Protein AF-A0A258LBI6-F1 (afdb_monomer)

Radius of gyration: 20.56 Å; Cα contacts (8 Å, |Δi|>4): 452; chains: 1; bounding box: 56×31×52 Å

pLDDT: mean 89.84, std 11.12, range [42.81, 98.69]

Foldseek 3Di:
DADWLVVLQVLQVHLVSLCVQQVHDSVVSVVCNVVQHDPPSRVVSSCVSRVDDLVNHRCSVPPPPQPVQFQKWKAFLVRDIWTFHKFFAAFKFDFAWEDEDADQDLVQQVQQPLVQARYEYEYPNAAPQQQADAPPSHPHPAGRHQEYEHQADHDPHDHPRHPGTPRVVSNVRNHMYGYNTPSVVVNVCCVVPNTTTIMMHRHPVSDDPSVVRND

Structure (mmCIF, N/CA/C/O backbone):
data_AF-A0A258LBI6-F1
#
_entry.id   AF-A0A258LBI6-F1
#
loop_
_atom_site.group_PDB
_atom_site.id
_atom_site.type_symbol
_atom_site.label_atom_id
_atom_site.label_alt_id
_atom_site.label_comp_id
_atom_site.label_asym_id
_atom_site.label_entity_id
_atom_site.label_seq_id
_atom_site.pdbx_PDB_ins_code
_atom_site.Cartn_x
_atom_site.Cartn_y
_atom_site.Cartn_z
_atom_site.occupancy
_atom_site.B_iso_or_equiv
_atom_site.auth_seq_id
_atom_site.auth_comp_id
_atom_site.auth_asym_id
_atom_site.auth_atom_id
_atom_site.pdbx_PDB_model_num
ATOM 1 N N . MET A 1 1 ? -29.956 -15.138 16.988 1.00 54.78 1 MET A N 1
ATOM 2 C CA . MET A 1 1 ? -29.934 -14.312 15.761 1.00 54.78 1 MET A CA 1
ATOM 3 C C . MET A 1 1 ? -29.586 -12.905 16.202 1.00 54.78 1 MET A C 1
ATOM 5 O O . MET A 1 1 ? -30.237 -12.462 17.144 1.00 54.78 1 MET A O 1
ATOM 9 N N . PRO A 1 2 ? -28.576 -12.257 15.598 1.00 69.06 2 PRO A N 1
ATOM 10 C CA . PRO A 1 2 ? -28.215 -10.887 15.949 1.00 69.06 2 PRO A CA 1
ATOM 11 C C . PRO A 1 2 ? -29.427 -9.971 15.766 1.00 69.06 2 PRO A C 1
ATOM 13 O O . PRO A 1 2 ? -30.216 -10.149 14.832 1.00 69.06 2 PRO A O 1
ATOM 16 N N . ILE A 1 3 ? -29.608 -9.041 16.699 1.00 79.25 3 ILE A N 1
ATOM 17 C CA . ILE A 1 3 ? -30.715 -8.083 16.670 1.00 79.25 3 ILE A CA 1
ATOM 18 C C . ILE A 1 3 ? -30.538 -7.124 15.483 1.00 79.25 3 ILE A C 1
ATOM 20 O O . ILE A 1 3 ? -29.413 -6.839 15.075 1.00 79.25 3 ILE A O 1
ATOM 24 N N . SER A 1 4 ? -31.627 -6.627 14.890 1.00 83.00 4 SER A N 1
ATOM 25 C CA . SER A 1 4 ? -31.513 -5.629 13.820 1.00 83.00 4 SER A CA 1
ATOM 26 C C . SER A 1 4 ? -31.088 -4.267 14.388 1.00 83.00 4 SER A C 1
ATOM 28 O O . SER A 1 4 ? -31.362 -3.965 15.552 1.00 83.00 4 SER A O 1
ATOM 30 N N . ILE A 1 5 ? -30.462 -3.395 13.579 1.00 83.44 5 ILE A N 1
ATOM 31 C CA . ILE A 1 5 ? -30.151 -2.024 14.041 1.00 83.44 5 ILE A CA 1
ATOM 32 C C . ILE A 1 5 ? -31.414 -1.277 14.462 1.00 83.44 5 ILE A C 1
ATOM 34 O O . ILE A 1 5 ? -31.366 -0.491 15.401 1.00 83.44 5 ILE A O 1
ATOM 38 N N . THR A 1 6 ? -32.549 -1.519 13.804 1.00 85.19 6 THR A N 1
ATOM 39 C CA . THR A 1 6 ? -33.802 -0.847 14.172 1.00 85.19 6 THR A CA 1
ATOM 40 C C . THR A 1 6 ? -34.232 -1.244 15.587 1.00 85.19 6 THR A C 1
ATOM 42 O O . THR A 1 6 ? -34.444 -0.366 16.416 1.00 85.19 6 THR A O 1
ATOM 45 N N . ASP A 1 7 ? -34.228 -2.539 15.905 1.00 86.44 7 ASP A N 1
ATOM 46 C CA . ASP A 1 7 ? -34.608 -3.028 17.237 1.00 86.44 7 ASP A CA 1
ATOM 47 C C . ASP A 1 7 ? -33.588 -2.617 18.322 1.00 86.44 7 ASP A C 1
ATOM 49 O O . ASP A 1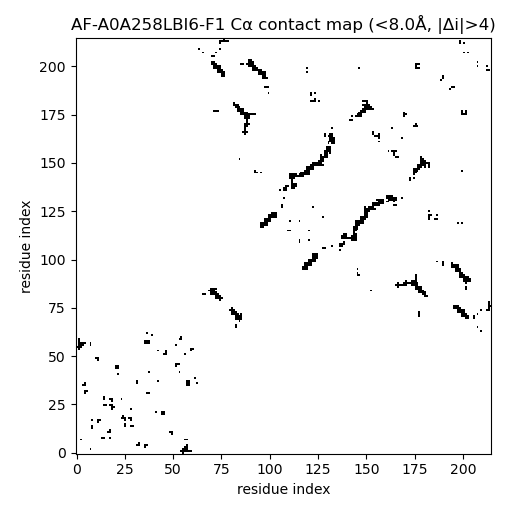 7 ? -33.946 -2.377 19.479 1.00 86.44 7 ASP A O 1
ATOM 53 N N . LEU A 1 8 ? -32.302 -2.506 17.960 1.00 87.25 8 LEU A N 1
ATOM 54 C CA . LEU A 1 8 ? -31.266 -1.970 18.847 1.00 87.25 8 LEU A CA 1
ATOM 55 C C . LEU A 1 8 ? -31.502 -0.488 19.161 1.00 87.25 8 LEU A C 1
ATOM 57 O O . LEU A 1 8 ? -31.396 -0.079 20.317 1.00 87.25 8 LEU A O 1
ATOM 61 N N . LEU A 1 9 ? -31.827 0.319 18.149 1.00 87.56 9 LEU A N 1
ATOM 62 C CA . LEU A 1 9 ? -32.129 1.735 18.340 1.00 87.56 9 LEU A CA 1
ATOM 63 C C . LEU A 1 9 ? -33.385 1.923 19.187 1.00 87.56 9 LEU A C 1
ATOM 65 O O . LEU A 1 9 ? -33.381 2.782 20.063 1.00 87.56 9 LEU A O 1
ATOM 69 N N . ASP A 1 10 ? -34.410 1.094 19.002 1.00 88.62 10 ASP A N 1
ATOM 70 C CA . ASP A 1 10 ? -35.615 1.133 19.832 1.00 88.62 10 ASP A CA 1
ATOM 71 C C . ASP A 1 10 ? -35.293 0.825 21.304 1.00 88.62 10 ASP A C 1
ATOM 73 O O . ASP A 1 10 ? -35.761 1.529 22.201 1.00 88.62 10 ASP A O 1
ATOM 77 N N . ARG A 1 11 ? -34.403 -0.143 21.571 1.00 87.50 11 ARG A N 1
ATOM 78 C CA . ARG A 1 11 ? -33.886 -0.418 22.927 1.00 87.50 11 ARG A CA 1
ATOM 79 C C . ARG A 1 11 ? -33.083 0.731 23.528 1.00 87.50 11 ARG A C 1
ATOM 81 O O . ARG A 1 11 ? -33.120 0.923 24.739 1.00 87.50 11 ARG A O 1
ATOM 88 N N . LEU A 1 12 ? -32.360 1.479 22.700 1.00 87.50 12 LEU A N 1
ATOM 89 C CA . LEU A 1 12 ? -31.582 2.645 23.122 1.00 87.50 12 LEU A CA 1
ATOM 90 C C . LEU A 1 12 ? -32.435 3.914 23.299 1.00 87.50 12 LEU A C 1
ATOM 92 O O . LEU A 1 12 ? -31.904 4.932 23.736 1.00 87.50 12 LEU A O 1
ATOM 96 N N . GLY A 1 13 ? -33.733 3.878 22.976 1.00 89.44 13 GLY A N 1
ATOM 97 C CA . GLY A 1 13 ? -34.619 5.046 23.044 1.00 89.44 13 GLY A CA 1
ATOM 98 C C . GLY A 1 13 ? -34.588 5.932 21.793 1.00 89.44 13 GLY A C 1
ATOM 99 O O . GLY A 1 13 ? -34.965 7.101 21.851 1.00 89.44 13 GLY A O 1
ATOM 100 N N . GLY A 1 14 ? -34.143 5.389 20.659 1.00 90.00 14 GLY A N 1
ATOM 101 C CA . GLY A 1 14 ? -34.141 6.034 19.349 1.00 90.00 14 GLY A CA 1
ATOM 102 C C . GLY A 1 14 ? -32.796 6.638 18.931 1.00 90.00 14 GLY A C 1
ATOM 103 O O . GLY A 1 14 ? -31.791 6.594 19.641 1.00 90.00 14 GLY A O 1
ATOM 104 N N . THR A 1 15 ? -32.779 7.227 17.732 1.00 89.81 15 THR A N 1
ATOM 105 C CA . THR A 1 15 ? -31.578 7.787 17.082 1.00 89.81 15 THR A CA 1
ATOM 106 C C . THR A 1 15 ? -30.872 8.866 17.901 1.00 89.81 15 THR A C 1
ATOM 108 O O . THR A 1 15 ? -29.645 8.880 17.944 1.00 89.81 15 THR A O 1
ATOM 111 N N . ASP A 1 16 ? -31.617 9.757 18.556 1.00 89.81 16 ASP A N 1
ATOM 112 C CA . ASP A 1 16 ? -31.039 10.899 19.280 1.00 89.81 16 ASP A CA 1
ATOM 113 C C . ASP A 1 16 ? -30.440 10.485 20.632 1.00 89.81 16 ASP A C 1
ATOM 115 O O . ASP A 1 16 ? -29.402 11.002 21.054 1.00 89.81 16 ASP A O 1
ATOM 119 N N . ALA A 1 17 ? -31.046 9.493 21.286 1.00 89.56 17 ALA A N 1
ATOM 120 C CA . ALA A 1 17 ? -30.512 8.898 22.505 1.00 89.56 17 ALA A CA 1
ATOM 121 C C . ALA A 1 17 ? -29.232 8.097 22.210 1.00 89.56 17 ALA A C 1
ATOM 123 O O . ALA A 1 17 ? -28.223 8.272 22.892 1.00 89.56 17 ALA A O 1
ATOM 124 N N . ALA A 1 18 ? -29.228 7.309 21.128 1.00 88.88 18 ALA A N 1
ATOM 125 C CA . ALA A 1 18 ? -28.040 6.594 20.662 1.00 88.88 18 ALA A CA 1
ATOM 126 C C . ALA A 1 18 ? -26.899 7.548 20.258 1.00 88.88 18 ALA A C 1
ATOM 128 O O . ALA A 1 18 ? -25.739 7.298 20.590 1.00 88.88 18 ALA A O 1
ATOM 129 N N . ALA A 1 19 ? -27.219 8.660 19.590 1.00 89.50 19 ALA A N 1
ATOM 130 C CA . ALA A 1 19 ? -26.264 9.708 19.230 1.00 89.50 19 ALA A CA 1
ATOM 131 C C . ALA A 1 19 ? -25.612 10.331 20.474 1.00 89.50 19 ALA A C 1
ATOM 133 O O . ALA A 1 19 ? -24.389 10.440 20.553 1.00 89.50 19 ALA A O 1
ATOM 134 N N . THR A 1 20 ? -26.428 10.655 21.481 1.00 92.06 20 TH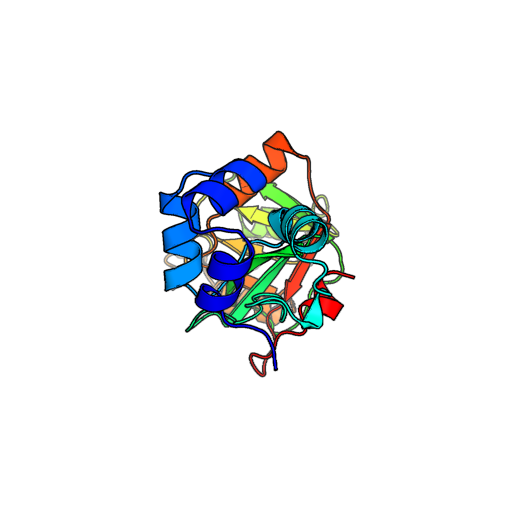R A N 1
ATOM 135 C CA . THR A 1 20 ? -25.960 11.203 22.761 1.00 92.06 20 THR A CA 1
ATOM 136 C C . THR A 1 20 ? -25.061 10.214 23.507 1.00 92.06 20 THR A C 1
ATOM 138 O O . THR A 1 20 ? -23.993 10.593 23.978 1.00 92.06 20 THR A O 1
ATOM 141 N N . LEU A 1 21 ? -25.458 8.939 23.568 1.00 89.31 21 LEU A N 1
ATOM 142 C CA . LEU A 1 21 ? -24.703 7.871 24.231 1.00 89.31 21 LEU A CA 1
ATOM 143 C C . LEU A 1 21 ? -23.323 7.642 23.597 1.00 89.31 21 LEU A C 1
ATOM 145 O O . LEU A 1 21 ? -22.344 7.407 24.299 1.00 89.31 21 LEU A O 1
ATOM 149 N N . THR A 1 22 ? -23.252 7.683 22.267 1.00 85.81 22 THR A N 1
ATOM 150 C CA . THR A 1 22 ? -22.037 7.356 21.499 1.00 85.81 22 THR A CA 1
ATOM 151 C C . THR A 1 22 ? -21.202 8.584 21.123 1.00 85.81 22 THR A C 1
ATOM 153 O O . THR A 1 22 ? -20.133 8.450 20.528 1.00 85.81 22 THR A O 1
ATOM 156 N N . GLY A 1 23 ? -21.668 9.791 21.462 1.00 87.19 23 GLY A N 1
ATOM 157 C CA . GLY A 1 23 ? -20.974 11.048 21.173 1.00 87.19 23 GLY A CA 1
ATOM 158 C C . GLY A 1 23 ? -20.871 11.380 19.679 1.00 87.19 23 GLY A C 1
ATOM 159 O O . GLY A 1 23 ? -19.966 12.110 19.276 1.00 87.19 23 GLY A O 1
ATOM 160 N N . VAL A 1 24 ? -21.761 10.837 18.840 1.00 87.88 24 VAL A N 1
ATOM 161 C CA . VAL A 1 24 ? -21.813 11.113 17.391 1.00 87.88 24 VAL A CA 1
ATOM 162 C C . VAL A 1 24 ? -23.092 11.858 17.019 1.00 87.88 24 VAL A C 1
ATOM 164 O O . VAL A 1 24 ? -24.008 11.988 17.821 1.00 87.88 24 VAL A O 1
ATOM 167 N N . SER A 1 25 ? -23.178 12.360 15.786 1.00 89.44 25 SER A N 1
ATOM 168 C CA . SER A 1 25 ? -24.390 13.034 15.315 1.00 89.44 25 SER A CA 1
ATOM 169 C C . SER A 1 25 ? -25.532 12.043 15.020 1.00 89.44 25 SER A C 1
ATOM 171 O O . SER A 1 25 ? -25.269 10.915 14.594 1.00 89.44 25 SER A O 1
ATOM 173 N N . PRO A 1 26 ? -26.809 12.462 15.128 1.00 89.44 26 PRO A N 1
ATOM 174 C CA . PRO A 1 26 ? -27.955 11.635 14.728 1.00 89.44 26 PRO A CA 1
ATOM 175 C C . PRO A 1 26 ? -27.885 11.154 13.272 1.00 89.44 26 PRO A C 1
ATOM 177 O O . PRO A 1 26 ? -28.336 10.059 12.945 1.00 89.44 26 PRO A O 1
ATOM 180 N N . GLU A 1 27 ? -27.260 11.940 12.393 1.00 84.75 27 GLU A N 1
ATOM 181 C CA . GLU A 1 27 ? -27.037 11.568 10.994 1.00 84.75 27 GLU A CA 1
ATOM 182 C C . GLU A 1 27 ? -26.034 10.412 10.847 1.00 84.75 27 GLU A C 1
ATOM 184 O O . GLU A 1 27 ? -26.204 9.543 9.992 1.00 84.75 27 GLU A O 1
ATOM 189 N N . ALA A 1 28 ? -25.017 10.339 11.714 1.00 79.56 28 ALA A N 1
ATOM 190 C CA . ALA A 1 28 ? -24.111 9.194 11.756 1.00 79.56 28 ALA A CA 1
ATOM 191 C C . ALA A 1 28 ? -24.850 7.913 12.176 1.00 79.56 28 ALA A C 1
ATOM 193 O O . ALA A 1 28 ? -24.648 6.870 11.558 1.00 79.56 28 ALA A O 1
ATOM 194 N N . ILE A 1 29 ? -25.768 8.004 13.144 1.00 88.31 29 ILE A N 1
ATOM 195 C CA . ILE A 1 29 ? -26.613 6.871 13.554 1.00 88.31 29 ILE A CA 1
ATOM 196 C C . ILE A 1 29 ? -27.548 6.428 12.416 1.00 88.31 29 ILE A C 1
ATOM 198 O O . ILE A 1 29 ? -27.727 5.233 12.178 1.00 88.31 29 ILE A O 1
ATOM 202 N N . ARG A 1 30 ? -28.120 7.371 11.655 1.00 86.00 30 ARG A N 1
ATOM 203 C CA . ARG A 1 30 ? -28.926 7.045 10.463 1.00 86.00 30 ARG A CA 1
ATOM 204 C C . ARG A 1 30 ? -28.105 6.321 9.397 1.00 86.00 30 ARG A C 1
ATOM 206 O O . ARG A 1 30 ? -28.612 5.371 8.803 1.00 86.00 30 ARG A O 1
ATOM 213 N N . LYS A 1 31 ? -26.838 6.709 9.203 1.00 80.50 31 LYS A N 1
ATOM 214 C CA . LYS A 1 31 ? -25.908 5.986 8.321 1.00 80.50 31 LYS A CA 1
ATOM 215 C C . LYS A 1 31 ? -25.638 4.562 8.798 1.00 80.50 31 LYS A C 1
ATOM 217 O O . LYS A 1 31 ? -25.620 3.663 7.964 1.00 80.50 31 LYS A O 1
ATOM 222 N N . TRP A 1 32 ? -25.490 4.340 10.107 1.00 84.25 32 TRP A N 1
ATOM 223 C CA . TRP A 1 32 ? -25.362 2.984 10.662 1.00 84.25 32 TRP A CA 1
ATOM 224 C C . TRP A 1 32 ? -26.578 2.144 10.302 1.00 84.25 32 TRP A C 1
ATOM 226 O O . TRP A 1 32 ? -26.434 1.051 9.769 1.00 84.25 32 TRP A O 1
ATOM 236 N N . ARG A 1 33 ? -27.782 2.701 10.476 1.00 81.94 33 ARG A N 1
ATOM 237 C CA . ARG A 1 33 ? -29.035 2.038 10.101 1.00 81.94 33 ARG A CA 1
ATOM 238 C C . ARG A 1 33 ? -29.103 1.684 8.616 1.00 81.94 33 ARG A C 1
ATOM 240 O O . ARG A 1 33 ? -29.524 0.579 8.300 1.00 81.94 33 ARG A O 1
ATOM 247 N N . SER A 1 34 ? -28.692 2.580 7.716 1.00 76.44 34 SER A N 1
ATOM 248 C CA . SER A 1 34 ? -28.676 2.282 6.275 1.00 76.44 34 SER A CA 1
ATOM 249 C C . SER A 1 34 ? -27.602 1.269 5.877 1.00 76.44 34 SER A C 1
ATOM 251 O O . SER A 1 34 ? -27.826 0.492 4.958 1.00 76.44 34 SER A O 1
ATOM 253 N N . ALA A 1 35 ? -26.452 1.283 6.556 1.00 71.25 35 ALA A N 1
ATOM 254 C CA . ALA A 1 35 ? -25.346 0.357 6.313 1.00 71.25 35 ALA A CA 1
ATOM 255 C C . ALA A 1 35 ? -25.535 -0.996 7.020 1.00 71.25 35 ALA A C 1
ATOM 257 O O . ALA A 1 35 ? -24.805 -1.936 6.751 1.00 71.25 35 ALA A O 1
ATOM 258 N N . ASN A 1 36 ? -26.515 -1.094 7.923 1.00 77.56 36 ASN A N 1
ATOM 259 C CA . ASN A 1 36 ? -26.711 -2.223 8.827 1.00 77.56 36 ASN A CA 1
ATOM 260 C C . ASN A 1 36 ? -25.463 -2.585 9.666 1.00 77.56 36 ASN A C 1
ATOM 262 O O . ASN A 1 36 ? -25.290 -3.741 10.046 1.00 77.56 36 ASN A O 1
ATOM 266 N N . ALA A 1 37 ? -24.624 -1.596 10.000 1.00 74.50 37 ALA A N 1
ATOM 267 C CA . ALA A 1 37 ? -23.423 -1.804 10.803 1.00 74.50 37 ALA A CA 1
ATOM 268 C C . ALA A 1 37 ? -23.093 -0.658 11.764 1.00 74.50 37 ALA A C 1
ATOM 270 O O . ALA A 1 37 ? -23.393 0.511 11.509 1.00 74.50 37 ALA A O 1
ATOM 271 N N . ILE A 1 38 ? -22.447 -1.011 12.879 1.00 78.94 38 ILE A N 1
ATOM 272 C CA . ILE A 1 38 ? -22.034 -0.092 13.943 1.00 78.94 38 ILE A CA 1
ATOM 273 C C . ILE A 1 38 ? -20.509 -0.165 14.088 1.00 78.94 38 ILE A C 1
ATOM 275 O O . ILE A 1 38 ? -19.992 -1.248 14.358 1.00 78.94 38 ILE A O 1
ATOM 279 N N . PRO A 1 39 ? -19.771 0.958 13.994 1.00 76.31 39 PRO A N 1
ATOM 280 C CA . PRO A 1 39 ? -18.327 0.961 14.200 1.00 76.31 39 PRO A CA 1
ATOM 281 C C . PRO A 1 39 ? -17.933 0.415 15.580 1.00 76.31 39 PRO A C 1
ATOM 283 O O . PRO A 1 39 ? -18.480 0.843 16.599 1.00 76.31 39 PRO A O 1
ATOM 286 N N . THR A 1 40 ? -16.923 -0.456 15.615 1.00 74.81 40 THR A N 1
ATOM 287 C CA . THR A 1 40 ? -16.468 -1.197 16.811 1.00 74.81 40 THR A CA 1
ATOM 288 C C . THR A 1 40 ? -16.157 -0.315 18.018 1.00 74.81 40 THR A C 1
ATOM 290 O O . THR A 1 40 ? -16.460 -0.683 19.151 1.00 74.81 40 THR A O 1
ATOM 293 N N . ARG A 1 41 ? -15.636 0.900 17.793 1.00 76.19 41 ARG A N 1
ATOM 294 C CA . ARG A 1 41 ? -15.358 1.884 18.859 1.00 76.19 41 ARG A CA 1
ATOM 295 C C . ARG A 1 41 ? -16.574 2.224 19.733 1.00 76.19 41 ARG A C 1
ATOM 297 O O . ARG A 1 41 ? -16.399 2.677 20.857 1.00 76.19 41 ARG A O 1
ATOM 304 N N . HIS A 1 42 ? -17.789 2.023 19.219 1.00 84.56 42 HIS A N 1
ATOM 305 C CA . HIS A 1 42 ? -19.044 2.344 19.909 1.00 84.56 42 HIS A CA 1
ATOM 306 C C . HIS A 1 42 ? -19.679 1.143 20.609 1.00 84.56 42 HIS A C 1
ATOM 308 O O . HIS A 1 42 ? -20.621 1.318 21.382 1.00 84.56 42 HIS A O 1
ATOM 314 N N . TRP A 1 43 ? -19.167 -0.068 20.379 1.00 82.06 43 TRP A N 1
ATOM 315 C CA . TRP A 1 43 ? -19.714 -1.288 20.972 1.00 82.06 43 TRP A CA 1
ATOM 316 C C . TRP A 1 43 ? -19.686 -1.281 22.505 1.00 82.06 43 TRP A C 1
ATOM 318 O O . TRP A 1 43 ? -20.724 -1.592 23.083 1.00 82.06 43 TRP A O 1
ATOM 328 N N . PRO A 1 44 ? -18.607 -0.849 23.196 1.00 83.12 44 PRO A N 1
ATOM 329 C CA . PRO A 1 44 ? -18.588 -0.855 24.660 1.00 83.12 44 PRO A CA 1
ATOM 330 C C . PRO A 1 44 ? -19.713 -0.016 25.282 1.00 83.12 44 PRO A C 1
ATOM 332 O O . PRO A 1 44 ? -20.365 -0.455 26.228 1.00 83.12 44 PRO A O 1
ATOM 335 N N . ALA A 1 45 ? -19.983 1.167 24.720 1.00 86.00 45 ALA A N 1
ATOM 336 C CA . ALA A 1 45 ? -21.040 2.057 25.199 1.00 86.00 45 ALA A CA 1
ATOM 337 C C . ALA A 1 45 ? -22.437 1.457 24.974 1.00 86.00 45 ALA A C 1
ATOM 339 O O . ALA A 1 45 ? -23.295 1.514 25.853 1.00 86.00 45 ALA A O 1
ATOM 340 N N . ILE A 1 46 ? -22.654 0.839 23.811 1.00 86.69 46 ILE A N 1
ATOM 341 C CA . ILE A 1 46 ? -23.932 0.214 23.456 1.00 86.69 46 ILE A CA 1
ATOM 342 C C . ILE A 1 46 ? -24.183 -1.041 24.298 1.00 86.69 46 ILE A C 1
ATOM 344 O O . ILE A 1 46 ? -25.293 -1.222 24.796 1.00 86.69 46 ILE A O 1
ATOM 348 N N . MET A 1 47 ? -23.169 -1.879 24.517 1.00 87.75 47 MET A N 1
ATOM 349 C CA . MET A 1 47 ? -23.267 -3.060 25.383 1.00 87.75 47 MET A CA 1
ATOM 350 C C . MET A 1 47 ? -23.598 -2.663 26.822 1.00 87.75 47 MET A C 1
ATOM 352 O O . MET A 1 47 ? -24.514 -3.227 27.417 1.00 87.75 47 MET A O 1
ATOM 356 N N . ALA A 1 48 ? -22.918 -1.643 27.355 1.00 86.50 48 ALA A N 1
ATOM 357 C CA . ALA A 1 48 ? -23.176 -1.139 28.702 1.00 86.50 48 ALA A CA 1
ATOM 358 C C . ALA A 1 48 ? -24.612 -0.612 28.871 1.00 86.50 48 ALA A C 1
ATOM 360 O O . ALA A 1 48 ? -25.215 -0.812 29.922 1.00 86.50 48 ALA A O 1
ATOM 361 N N . ALA A 1 49 ? -25.171 0.035 27.843 1.00 86.62 49 ALA A N 1
ATOM 362 C CA . ALA A 1 49 ? -26.522 0.593 27.891 1.00 86.62 49 ALA A CA 1
ATOM 363 C C . ALA A 1 49 ? -27.637 -0.437 27.635 1.00 86.62 49 ALA A C 1
ATOM 365 O O . ALA A 1 49 ? -28.738 -0.289 28.158 1.00 86.62 49 ALA A O 1
ATOM 366 N N . THR A 1 50 ? -27.379 -1.466 26.823 1.00 84.50 50 THR A N 1
ATOM 367 C CA . THR A 1 50 ? -28.407 -2.431 26.383 1.00 84.50 50 THR A CA 1
ATOM 368 C C . THR A 1 50 ? -28.354 -3.774 27.108 1.00 84.50 50 THR A C 1
ATOM 370 O O . THR A 1 50 ? -29.318 -4.535 27.034 1.00 84.50 50 THR A O 1
ATOM 373 N N . GLY A 1 51 ? -27.243 -4.088 27.782 1.00 83.25 51 GLY A N 1
ATOM 374 C CA . GLY A 1 51 ? -26.998 -5.402 28.381 1.00 83.25 51 GLY A CA 1
ATOM 375 C C . GLY A 1 51 ? -26.808 -6.527 27.356 1.00 83.25 51 GLY A C 1
ATOM 376 O O . GLY A 1 51 ? -26.868 -7.697 27.724 1.00 83.25 51 GLY A O 1
ATOM 377 N N . LEU A 1 52 ? -26.623 -6.185 26.076 1.00 83.19 52 LEU A N 1
ATOM 378 C CA . LEU A 1 52 ? -26.365 -7.142 25.002 1.00 83.19 52 LEU A CA 1
ATOM 379 C C . LEU A 1 52 ? -24.919 -7.639 25.042 1.00 83.19 52 LEU A C 1
ATOM 381 O O . LEU A 1 52 ? -23.998 -6.874 25.342 1.00 83.19 52 LEU A O 1
ATOM 385 N N . ASN A 1 53 ? -24.720 -8.907 24.678 1.00 80.38 53 ASN A N 1
ATOM 386 C CA . ASN A 1 53 ? -23.385 -9.429 24.414 1.00 80.38 53 ASN A CA 1
ATOM 387 C C . ASN A 1 53 ? -22.939 -9.043 23.005 1.00 80.38 53 ASN A C 1
ATOM 389 O O . ASN A 1 53 ? -23.756 -8.674 22.160 1.00 80.38 53 ASN A O 1
ATOM 393 N N . ILE A 1 54 ? -21.635 -9.158 22.745 1.00 74.06 54 ILE A N 1
ATOM 394 C CA . ILE A 1 54 ? -21.062 -8.799 21.447 1.00 74.06 54 ILE A CA 1
ATOM 395 C C . ILE A 1 54 ? -21.770 -9.546 20.313 1.00 74.06 54 ILE A C 1
ATOM 397 O O . ILE A 1 54 ? -22.179 -8.900 19.368 1.00 74.06 54 ILE A O 1
ATOM 401 N N . GLU A 1 55 ? -22.044 -10.845 20.471 1.00 73.12 55 GLU A N 1
ATOM 402 C CA . GLU A 1 55 ? -22.705 -11.725 19.488 1.00 73.12 55 GLU A CA 1
ATOM 403 C C . GLU A 1 55 ? -24.146 -11.319 19.144 1.00 73.12 55 GLU A C 1
ATOM 405 O O . GLU A 1 55 ? -24.665 -11.676 18.083 1.00 73.12 55 GLU A O 1
ATOM 410 N N . ASP A 1 56 ? -24.796 -10.573 20.037 1.00 77.75 56 ASP A N 1
ATOM 411 C CA . ASP A 1 56 ? -26.174 -10.132 19.866 1.00 77.75 56 ASP A CA 1
ATOM 412 C C . ASP A 1 56 ? -26.267 -8.829 19.069 1.00 77.75 56 ASP A C 1
ATOM 414 O O . ASP A 1 56 ? -27.362 -8.487 18.620 1.00 77.75 56 ASP A O 1
ATOM 418 N N . LEU A 1 57 ? -25.161 -8.090 18.897 1.00 72.31 57 LEU A N 1
ATOM 419 C CA . LEU A 1 57 ? -25.176 -6.782 18.249 1.00 72.31 57 LEU A CA 1
ATOM 420 C C . LEU A 1 57 ? -25.368 -6.892 16.720 1.00 72.31 57 LEU A C 1
ATOM 422 O O . LEU A 1 57 ? -24.842 -7.798 16.066 1.00 72.31 57 LEU A O 1
ATOM 426 N N . PRO A 1 58 ? -26.083 -5.940 16.103 1.00 63.72 58 PRO A N 1
ATOM 427 C CA . PRO A 1 58 ? -26.154 -5.839 14.653 1.00 63.72 58 PRO A CA 1
ATOM 428 C C . PRO A 1 58 ? -24.758 -5.530 14.097 1.00 63.72 58 PRO A C 1
ATOM 430 O O . PRO A 1 58 ? -24.126 -4.559 14.518 1.00 63.72 58 PRO A O 1
ATOM 433 N N . GLY A 1 59 ? -24.269 -6.349 13.164 1.00 56.22 59 GLY A N 1
ATOM 434 C CA . GLY A 1 59 ? -22.898 -6.221 12.654 1.00 56.22 59 GLY A CA 1
ATOM 435 C C . GLY A 1 59 ? -21.820 -6.686 13.644 1.00 56.22 59 GLY A C 1
ATOM 436 O O . GLY A 1 59 ? -20.677 -6.262 13.536 1.00 56.22 59 GLY A O 1
ATOM 437 N N . ALA A 1 60 ? -22.174 -7.533 14.623 1.00 46.75 60 ALA A N 1
ATOM 438 C CA . ALA A 1 60 ? -21.240 -8.204 15.536 1.00 46.75 60 ALA A CA 1
ATOM 439 C C . ALA A 1 60 ? -20.315 -9.224 14.868 1.00 46.75 60 ALA A C 1
ATOM 441 O O . ALA A 1 60 ? -19.240 -9.531 15.384 1.00 46.75 60 ALA A O 1
ATOM 442 N N . ALA A 1 61 ? -20.714 -9.738 13.705 1.00 44.00 61 ALA A N 1
ATOM 443 C CA . ALA A 1 61 ? -19.715 -10.173 12.752 1.00 44.00 61 ALA A CA 1
ATOM 444 C C . ALA A 1 61 ? -18.943 -8.904 12.401 1.00 44.00 61 ALA A C 1
ATOM 446 O O . ALA A 1 61 ? -19.516 -8.059 11.717 1.00 44.00 61 ALA A O 1
ATOM 447 N N . MET A 1 62 ? -17.714 -8.746 12.929 1.00 42.81 62 MET A N 1
ATOM 448 C CA . MET A 1 62 ? -16.752 -7.742 12.458 1.00 42.81 62 MET A CA 1
ATOM 449 C C . MET A 1 62 ? -17.040 -7.502 10.982 1.00 42.81 62 MET A C 1
ATOM 451 O O . MET A 1 62 ? -17.049 -8.488 10.242 1.00 42.81 62 MET A O 1
ATOM 455 N N . GLU A 1 63 ? -17.344 -6.268 10.573 1.00 43.72 63 GLU A N 1
ATOM 456 C CA . GLU A 1 63 ? -17.532 -5.946 9.158 1.00 43.72 63 GLU A CA 1
ATOM 457 C C . GLU A 1 63 ? -16.226 -6.288 8.424 1.00 43.72 63 GLU A C 1
ATOM 459 O O . GLU A 1 63 ? -15.269 -5.524 8.348 1.00 43.72 63 GLU A O 1
ATOM 464 N N . THR A 1 64 ? -16.203 -7.536 7.983 1.00 51.34 64 THR A N 1
ATOM 465 C CA . THR A 1 64 ? -15.195 -8.296 7.256 1.00 51.34 64 THR A CA 1
ATOM 466 C C . THR A 1 64 ? -15.774 -8.669 5.896 1.00 51.34 64 THR A C 1
ATOM 468 O O . THR A 1 64 ? -15.228 -9.521 5.197 1.00 51.34 64 THR A O 1
ATOM 471 N N . ASP A 1 65 ? -16.871 -8.014 5.498 1.00 64.81 65 ASP A N 1
ATOM 472 C CA . ASP A 1 65 ? -17.368 -8.063 4.137 1.00 64.81 65 ASP A CA 1
ATOM 473 C C . ASP A 1 65 ? -16.354 -7.324 3.280 1.00 64.81 65 ASP A C 1
ATOM 475 O O . ASP A 1 65 ? -16.336 -6.099 3.152 1.00 64.81 65 ASP A O 1
ATOM 479 N N . THR A 1 66 ? -15.440 -8.130 2.752 1.00 76.62 66 THR A N 1
ATOM 480 C CA . THR A 1 66 ? -14.515 -7.767 1.692 1.00 76.62 66 THR A CA 1
ATOM 481 C C . THR A 1 66 ? -15.303 -6.956 0.660 1.00 76.62 66 THR A C 1
ATOM 483 O O . THR A 1 66 ? -16.245 -7.497 0.070 1.00 76.62 66 THR A O 1
ATOM 486 N N . PRO A 1 67 ? -14.986 -5.661 0.454 1.00 84.62 67 PRO A N 1
ATOM 487 C CA . PRO A 1 67 ? -15.740 -4.827 -0.465 1.00 84.62 67 PRO A CA 1
ATOM 488 C C . PRO A 1 67 ? -15.782 -5.460 -1.860 1.00 84.62 67 PRO A C 1
ATOM 490 O O . PRO A 1 67 ? -14.797 -6.081 -2.273 1.00 84.62 67 PRO A O 1
ATOM 493 N N . PRO A 1 68 ? -16.874 -5.294 -2.627 1.00 80.56 68 PRO A N 1
ATOM 494 C CA . PRO A 1 68 ? -16.953 -5.836 -3.977 1.00 80.56 68 PRO A CA 1
ATOM 495 C C . PRO A 1 68 ? -15.746 -5.417 -4.828 1.00 80.56 68 PRO A C 1
ATOM 497 O O . PRO A 1 68 ? -15.471 -4.229 -4.994 1.00 80.56 68 PRO A O 1
ATOM 500 N N . GLY A 1 69 ? -15.020 -6.401 -5.364 1.00 85.38 69 GLY A N 1
ATOM 501 C CA . GLY A 1 69 ? -13.827 -6.177 -6.187 1.00 85.38 69 GLY A CA 1
ATOM 502 C C . GLY A 1 69 ? -12.516 -5.985 -5.415 1.00 85.38 69 GLY A C 1
ATOM 503 O O . GLY A 1 69 ? -11.478 -5.814 -6.054 1.00 85.38 69 GLY A O 1
ATOM 504 N N . ALA A 1 70 ? -12.527 -6.036 -4.079 1.00 93.00 70 ALA A N 1
ATOM 505 C CA . ALA A 1 70 ? -11.299 -6.107 -3.298 1.00 93.00 70 ALA A CA 1
ATOM 506 C C . ALA A 1 70 ? -10.680 -7.508 -3.413 1.00 93.00 70 ALA A C 1
ATOM 508 O O . ALA A 1 70 ? -11.342 -8.522 -3.199 1.00 93.00 70 ALA A O 1
ATOM 509 N N . THR A 1 71 ? -9.398 -7.554 -3.761 1.00 96.69 71 THR A N 1
ATOM 510 C CA . THR A 1 71 ? -8.615 -8.795 -3.876 1.00 96.69 71 THR A CA 1
ATOM 511 C C . THR A 1 71 ? -7.378 -8.784 -2.989 1.00 96.69 71 THR A C 1
ATOM 513 O O . THR A 1 71 ? -6.711 -9.806 -2.879 1.00 96.69 71 THR A O 1
ATOM 516 N N . ALA A 1 72 ? -7.105 -7.678 -2.292 1.00 97.75 72 ALA A N 1
ATOM 517 C CA . ALA A 1 72 ? -6.085 -7.604 -1.258 1.00 97.75 72 ALA A CA 1
ATOM 518 C C . ALA A 1 72 ? -6.520 -6.719 -0.080 1.00 97.75 72 ALA A C 1
ATOM 520 O O . ALA A 1 72 ? -7.378 -5.841 -0.214 1.00 97.75 72 ALA A O 1
ATOM 521 N N . ALA A 1 73 ? -5.883 -6.949 1.067 1.00 97.31 73 ALA A N 1
ATOM 522 C CA . ALA A 1 73 ? -6.099 -6.219 2.307 1.00 97.31 73 ALA A CA 1
ATOM 523 C C . ALA A 1 73 ? -4.759 -5.863 2.963 1.00 97.31 73 ALA A C 1
ATOM 525 O O . ALA A 1 73 ? -3.883 -6.715 3.100 1.00 97.31 73 ALA A O 1
ATOM 526 N N . LEU A 1 74 ? -4.615 -4.614 3.401 1.00 97.69 74 LEU A N 1
ATOM 527 C CA . LEU A 1 74 ? -3.565 -4.177 4.316 1.00 97.69 74 LEU A CA 1
ATOM 528 C C . LEU A 1 74 ? -4.192 -4.021 5.703 1.00 97.69 74 LEU A C 1
ATOM 530 O O . LEU A 1 74 ? -4.966 -3.094 5.943 1.00 97.69 74 LEU A O 1
ATOM 534 N N . VAL A 1 75 ? -3.871 -4.951 6.593 1.00 96.12 75 VAL A N 1
ATOM 535 C CA . VAL A 1 75 ? -4.420 -5.038 7.948 1.00 96.12 75 VAL A CA 1
ATOM 536 C C . VAL A 1 75 ? -3.398 -4.472 8.920 1.00 96.12 75 VAL A C 1
ATOM 538 O O . VAL A 1 75 ? -2.249 -4.904 8.930 1.00 96.12 75 VAL A O 1
ATOM 541 N N . LEU A 1 76 ? -3.795 -3.486 9.718 1.00 93.00 76 LEU A N 1
ATOM 542 C CA . LEU A 1 76 ? -2.959 -2.910 10.767 1.00 93.00 76 LEU A CA 1
ATOM 543 C C . LEU A 1 76 ? -3.187 -3.625 12.101 1.00 93.00 76 LEU A C 1
ATOM 545 O O . LEU A 1 76 ? -4.265 -4.159 12.353 1.00 93.00 76 LEU A O 1
ATOM 549 N N . ALA A 1 77 ? -2.205 -3.538 12.998 1.00 86.94 77 ALA A N 1
ATOM 550 C CA . ALA A 1 77 ? -2.267 -4.135 14.336 1.00 86.94 77 ALA A CA 1
ATOM 551 C C . ALA A 1 77 ? -3.418 -3.618 15.227 1.00 86.94 77 ALA A C 1
ATOM 553 O O . ALA A 1 77 ? -3.759 -4.254 16.217 1.00 86.94 77 ALA A O 1
ATOM 554 N N . ASP A 1 78 ? -4.024 -2.471 14.906 1.00 82.75 78 ASP A N 1
ATOM 555 C CA . ASP A 1 78 ? -5.202 -1.953 15.619 1.00 82.75 78 ASP A CA 1
ATOM 556 C C . ASP A 1 78 ? -6.540 -2.441 15.028 1.00 82.75 78 ASP A C 1
ATOM 558 O O . ASP A 1 78 ? -7.603 -1.978 15.440 1.00 82.75 78 ASP A O 1
ATOM 562 N N . GLY A 1 79 ? -6.491 -3.337 14.038 1.00 84.50 79 GLY A N 1
ATOM 563 C CA . GLY A 1 79 ? -7.653 -3.856 13.322 1.00 84.50 79 GLY A CA 1
ATOM 564 C C . GLY A 1 79 ? -8.138 -2.973 12.169 1.00 84.50 79 GLY A C 1
ATOM 565 O O . GLY A 1 79 ? -9.117 -3.325 11.513 1.00 84.50 79 GLY A O 1
ATOM 566 N N . THR A 1 80 ? -7.483 -1.840 11.882 1.00 86.19 80 THR A N 1
ATOM 567 C CA . THR A 1 80 ? -7.796 -1.047 10.683 1.00 86.19 80 THR A CA 1
ATOM 568 C C . THR A 1 80 ? -7.466 -1.856 9.431 1.00 86.19 80 THR A C 1
ATOM 570 O O . THR A 1 80 ? -6.351 -2.354 9.296 1.00 86.19 80 THR A O 1
ATOM 573 N N . VAL A 1 81 ? -8.401 -1.932 8.482 1.00 93.00 81 VAL A N 1
ATOM 574 C CA . VAL A 1 81 ? -8.191 -2.611 7.197 1.00 93.00 81 VAL A CA 1
ATOM 575 C C . VAL A 1 81 ? -8.290 -1.612 6.052 1.00 93.00 81 VAL A C 1
ATOM 577 O O . VAL A 1 81 ? -9.301 -0.926 5.900 1.00 93.00 81 VAL A O 1
ATOM 580 N N . PHE A 1 82 ? -7.252 -1.557 5.220 1.00 95.62 82 PHE A N 1
ATOM 581 C CA . PHE A 1 82 ? -7.297 -0.894 3.922 1.00 95.62 82 PHE A CA 1
ATOM 582 C C . PHE A 1 82 ? -7.492 -1.943 2.833 1.00 95.62 82 PHE A C 1
ATOM 584 O O . PHE A 1 82 ? -6.629 -2.790 2.603 1.00 95.62 82 PHE A O 1
ATOM 591 N N . TRP A 1 83 ? -8.635 -1.878 2.163 1.00 95.88 83 TRP A N 1
ATOM 592 C CA . TRP A 1 83 ? -8.968 -2.761 1.052 1.00 95.88 83 TRP A CA 1
ATOM 593 C C . TRP A 1 83 ? -8.440 -2.212 -0.268 1.00 95.88 83 TRP A C 1
ATOM 595 O O . TRP A 1 83 ? -8.382 -1.000 -0.473 1.00 95.88 83 TRP A O 1
ATOM 605 N N . GLY A 1 84 ? -8.096 -3.114 -1.179 1.00 96.69 84 GLY A N 1
ATOM 606 C CA . GLY A 1 84 ? -7.582 -2.755 -2.490 1.00 96.69 84 GLY A CA 1
ATOM 607 C C . GLY A 1 84 ? -7.547 -3.941 -3.442 1.00 96.69 84 GLY A C 1
ATOM 608 O O . GLY A 1 84 ? -8.149 -4.991 -3.201 1.00 96.69 84 GLY A O 1
ATOM 609 N N . ARG A 1 85 ? -6.837 -3.761 -4.550 1.00 97.81 85 ARG A N 1
ATOM 610 C CA . ARG A 1 85 ? -6.615 -4.798 -5.559 1.00 97.81 85 ARG A CA 1
ATOM 611 C C . ARG A 1 85 ? -5.191 -5.310 -5.451 1.00 97.81 85 ARG A C 1
ATOM 613 O O . ARG A 1 85 ? -4.245 -4.527 -5.471 1.00 97.81 85 ARG A O 1
ATOM 620 N N . GLY A 1 86 ? -5.050 -6.617 -5.296 1.00 97.75 86 GLY A N 1
ATOM 621 C CA . GLY A 1 86 ? -3.756 -7.271 -5.213 1.00 97.75 86 GLY A CA 1
ATOM 622 C C . GLY A 1 86 ? -3.036 -7.296 -6.556 1.00 97.75 86 GLY A C 1
ATOM 623 O O . GLY A 1 86 ? -3.649 -7.509 -7.603 1.00 97.75 86 GLY A O 1
ATOM 624 N N . PHE A 1 87 ? -1.723 -7.115 -6.509 1.00 98.38 87 PHE A N 1
ATOM 625 C CA . PHE A 1 87 ? -0.802 -7.335 -7.620 1.00 98.38 87 PHE A CA 1
ATOM 626 C C . PHE A 1 87 ? 0.515 -7.906 -7.081 1.00 98.38 87 PHE A C 1
ATOM 628 O O . PHE A 1 87 ? 0.700 -8.042 -5.872 1.00 98.38 87 PHE A O 1
ATOM 635 N N . GLY A 1 88 ? 1.434 -8.285 -7.961 1.00 98.12 88 GLY A N 1
ATOM 636 C CA . GLY A 1 88 ? 2.632 -9.013 -7.570 1.00 98.12 88 GLY A CA 1
ATOM 637 C C . GLY A 1 88 ? 2.313 -10.460 -7.193 1.00 98.12 88 GLY A C 1
ATOM 638 O O . GLY A 1 88 ? 1.410 -11.089 -7.755 1.00 98.12 88 GLY A O 1
ATOM 639 N N . ALA A 1 89 ? 3.097 -11.019 -6.277 1.00 97.81 89 ALA A N 1
ATOM 640 C CA . ALA A 1 89 ? 2.925 -12.398 -5.841 1.00 97.81 89 ALA A CA 1
ATOM 641 C C . ALA A 1 89 ? 1.681 -12.562 -4.958 1.00 97.81 89 ALA A C 1
ATOM 643 O O . ALA A 1 89 ? 1.415 -11.737 -4.087 1.00 97.81 89 ALA A O 1
ATOM 644 N N . HIS A 1 90 ? 0.952 -13.663 -5.142 1.00 98.00 90 HIS A N 1
ATOM 645 C CA . HIS A 1 90 ? -0.060 -14.067 -4.171 1.00 98.00 90 HIS A CA 1
ATOM 646 C C . HIS A 1 90 ? 0.606 -14.500 -2.867 1.00 98.00 90 HIS A C 1
ATOM 648 O O . HIS A 1 90 ? 1.615 -15.206 -2.874 1.00 98.00 90 HIS A O 1
ATOM 654 N N . GLY A 1 91 ? 0.004 -14.130 -1.745 1.00 94.06 91 GLY A N 1
ATOM 655 C CA . GLY A 1 91 ? 0.468 -14.518 -0.425 1.00 94.06 91 GLY A CA 1
ATOM 656 C C . GLY A 1 91 ? 0.149 -13.479 0.635 1.00 94.06 91 GLY A C 1
ATOM 657 O O . GLY A 1 91 ? -0.475 -12.453 0.377 1.00 94.06 91 GLY A O 1
ATOM 658 N N . THR A 1 92 ? 0.611 -13.767 1.843 1.00 94.62 92 THR A N 1
ATOM 659 C CA . THR A 1 92 ? 0.492 -12.881 2.996 1.00 94.62 92 THR A CA 1
ATOM 660 C C . THR A 1 92 ? 1.896 -12.532 3.466 1.00 94.62 92 THR A C 1
ATOM 662 O O . THR A 1 92 ? 2.732 -13.421 3.654 1.00 94.62 92 THR A O 1
ATOM 665 N N . SER A 1 93 ? 2.184 -11.241 3.618 1.00 94.06 93 SER A N 1
ATOM 666 C CA . SER A 1 93 ? 3.462 -10.786 4.153 1.00 94.06 93 SER A CA 1
ATOM 667 C C . SER A 1 93 ? 3.617 -11.238 5.605 1.00 94.06 93 SER A C 1
ATOM 669 O O . SER A 1 93 ? 2.644 -11.442 6.328 1.00 94.06 93 SER A O 1
ATOM 671 N N . LYS A 1 94 ? 4.858 -11.340 6.082 1.00 93.50 94 LYS A N 1
ATOM 672 C CA . LYS A 1 94 ? 5.086 -11.423 7.531 1.00 93.50 94 LYS A CA 1
ATOM 673 C C . LYS A 1 94 ? 4.600 -10.125 8.200 1.00 93.50 94 LYS A C 1
ATOM 675 O O . LYS A 1 94 ? 4.608 -9.091 7.519 1.00 93.50 94 LYS A O 1
ATOM 680 N N . PRO A 1 95 ? 4.251 -10.146 9.499 1.00 94.94 95 PRO A N 1
ATOM 681 C CA . PRO A 1 95 ? 4.082 -8.921 10.272 1.00 94.94 95 PRO A CA 1
ATOM 682 C C . PRO A 1 95 ? 5.300 -8.018 10.078 1.00 94.94 95 PRO A C 1
ATOM 684 O O . PRO A 1 95 ? 6.438 -8.458 10.256 1.00 94.94 95 PRO A O 1
ATOM 687 N N . SER A 1 96 ? 5.050 -6.806 9.598 1.00 95.75 96 SER A N 1
ATOM 688 C CA . SER A 1 96 ? 6.071 -5.872 9.123 1.00 95.75 96 SER A CA 1
ATOM 689 C C . SER A 1 96 ? 5.700 -4.458 9.544 1.00 95.75 96 SER A C 1
ATOM 691 O O . SER A 1 96 ? 4.519 -4.138 9.656 1.00 95.75 96 SER A O 1
ATOM 693 N N . GLU A 1 97 ? 6.685 -3.592 9.741 1.00 97.62 97 GLU A N 1
ATOM 694 C CA . GLU A 1 97 ? 6.413 -2.177 9.998 1.00 97.62 97 GLU A CA 1
ATOM 695 C C . GLU A 1 97 ? 5.917 -1.503 8.708 1.00 97.62 97 GLU A C 1
ATOM 697 O O . GLU A 1 97 ? 6.484 -1.694 7.631 1.00 97.62 97 GLU A O 1
ATOM 702 N N . LEU A 1 98 ? 4.839 -0.726 8.793 1.00 98.19 98 LEU A N 1
ATOM 703 C CA . LEU A 1 98 ? 4.325 0.048 7.670 1.00 98.19 98 LEU A CA 1
ATOM 704 C C . LEU A 1 98 ? 4.982 1.429 7.645 1.00 98.19 98 LEU A C 1
ATOM 706 O O . LEU A 1 98 ? 4.779 2.240 8.550 1.00 98.19 98 LEU A O 1
ATOM 710 N N . CYS A 1 99 ? 5.704 1.724 6.570 1.00 97.94 99 CYS A N 1
ATOM 711 C CA . CYS A 1 99 ? 6.325 3.023 6.346 1.00 97.94 99 CYS A CA 1
ATOM 712 C C . CYS A 1 99 ? 5.738 3.713 5.107 1.00 97.94 99 CYS A C 1
ATOM 714 O O . CYS A 1 99 ? 4.942 3.137 4.353 1.00 97.94 99 CYS A O 1
ATOM 716 N N . PHE A 1 100 ? 6.117 4.974 4.891 1.00 97.81 100 PHE A N 1
ATOM 717 C CA . PHE A 1 100 ? 5.783 5.688 3.664 1.00 97.81 100 PHE A CA 1
ATOM 718 C C . PHE A 1 100 ? 7.004 6.366 3.047 1.00 97.81 100 PHE A C 1
ATOM 720 O O . PHE A 1 100 ? 7.897 6.824 3.757 1.00 97.81 100 PHE A O 1
ATOM 727 N N . SER A 1 101 ? 7.003 6.470 1.718 1.00 97.81 101 SER A N 1
ATOM 728 C CA . SER A 1 101 ? 7.999 7.209 0.943 1.00 97.81 101 SER A CA 1
ATOM 729 C C . SER A 1 101 ? 7.332 8.319 0.139 1.00 97.81 101 SER A C 1
ATOM 731 O O . SER A 1 101 ? 6.309 8.107 -0.520 1.00 97.81 101 SER A O 1
ATOM 733 N N . THR A 1 102 ? 7.934 9.508 0.187 1.00 97.19 102 THR A N 1
ATOM 734 C CA . THR A 1 102 ? 7.546 10.663 -0.634 1.00 97.19 102 THR A CA 1
ATOM 735 C C . THR A 1 102 ? 8.248 10.700 -1.990 1.00 97.19 102 THR A C 1
ATOM 737 O O . THR A 1 102 ? 7.997 11.610 -2.783 1.00 97.19 102 THR A O 1
ATOM 740 N N . GLY A 1 103 ? 9.105 9.713 -2.277 1.00 96.12 103 GLY A N 1
ATOM 741 C CA . GLY A 1 103 ? 9.741 9.551 -3.578 1.00 96.12 103 GLY A CA 1
ATOM 742 C C . GLY A 1 103 ? 8.696 9.396 -4.681 1.00 96.12 103 GLY A C 1
ATOM 743 O O . GLY A 1 103 ? 7.806 8.551 -4.603 1.00 96.12 103 GLY A O 1
ATOM 744 N N . MET A 1 104 ? 8.786 10.237 -5.711 1.00 97.06 104 MET A N 1
ATOM 745 C CA . MET A 1 104 ? 7.901 10.169 -6.884 1.00 97.06 104 MET A CA 1
ATOM 746 C C . MET A 1 104 ? 8.451 9.247 -7.981 1.00 97.06 104 MET A C 1
ATOM 748 O O . MET A 1 104 ? 7.718 8.833 -8.875 1.00 97.06 104 MET A O 1
ATOM 752 N N . THR A 1 105 ? 9.744 8.944 -7.913 1.00 97.12 105 THR A N 1
ATOM 753 C CA . THR A 1 105 ? 10.511 8.114 -8.846 1.00 97.12 105 THR A CA 1
ATOM 754 C C . THR A 1 105 ? 11.470 7.234 -8.051 1.00 97.12 105 THR A C 1
ATOM 756 O O . THR A 1 105 ? 11.632 7.436 -6.848 1.00 97.12 105 THR A O 1
ATOM 759 N N . GLY A 1 106 ? 12.129 6.289 -8.719 1.00 96.88 106 GLY A N 1
ATOM 760 C CA . GLY A 1 106 ? 13.125 5.431 -8.078 1.00 96.88 106 GLY A CA 1
ATOM 761 C C . GL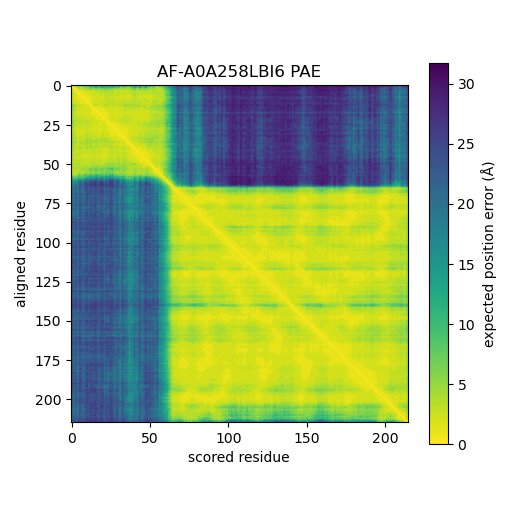Y A 1 106 ? 12.507 4.334 -7.204 1.00 96.88 106 GLY A C 1
ATOM 762 O O . GLY A 1 106 ? 13.000 4.033 -6.116 1.00 96.88 106 GLY A O 1
ATOM 763 N N . TYR A 1 107 ? 11.344 3.802 -7.605 1.00 97.69 107 TYR A N 1
ATOM 764 C CA . TYR A 1 107 ? 10.636 2.808 -6.797 1.00 97.69 107 TYR A CA 1
ATOM 765 C C . TYR A 1 107 ? 11.339 1.445 -6.786 1.00 97.69 107 TYR A C 1
ATOM 767 O O . TYR A 1 107 ? 11.182 0.729 -5.803 1.00 97.69 107 TYR A O 1
ATOM 775 N N . GLN A 1 108 ? 12.106 1.070 -7.821 1.00 97.62 108 GLN A N 1
ATOM 776 C CA . GLN A 1 108 ? 12.871 -0.185 -7.799 1.00 97.62 108 GLN A CA 1
ATOM 777 C C . GLN A 1 108 ? 14.048 -0.086 -6.830 1.00 97.62 108 GLN A C 1
ATOM 779 O O . GLN A 1 108 ? 14.228 -0.967 -5.988 1.00 97.62 108 GLN A O 1
ATOM 784 N N . GLU A 1 109 ? 14.776 1.022 -6.893 1.00 98.06 109 GLU A N 1
ATOM 785 C CA . GLU A 1 109 ? 15.880 1.370 -6.007 1.00 98.06 109 GLU A CA 1
ATOM 786 C C . GLU A 1 109 ? 15.383 1.378 -4.559 1.00 98.06 109 GLU A C 1
ATOM 788 O O . GLU A 1 109 ? 15.921 0.683 -3.707 1.00 98.06 109 GLU A O 1
ATOM 793 N N . THR A 1 110 ? 14.248 2.037 -4.302 1.00 97.94 110 THR A N 1
ATOM 794 C CA . THR A 1 110 ? 13.607 2.056 -2.976 1.00 97.94 110 THR A CA 1
ATOM 795 C C . THR A 1 110 ? 13.187 0.656 -2.503 1.00 97.94 110 THR A C 1
ATOM 797 O O . THR A 1 110 ? 13.363 0.316 -1.339 1.00 97.94 110 THR A O 1
ATOM 800 N N . LEU A 1 111 ? 12.617 -0.180 -3.379 1.00 97.62 111 LEU A N 1
ATOM 801 C CA . LEU A 1 111 ? 12.184 -1.537 -3.015 1.00 97.62 111 LEU A CA 1
ATOM 802 C C . LEU A 1 111 ? 13.366 -2.477 -2.735 1.00 97.62 111 LEU A C 1
ATOM 804 O O . LEU A 1 111 ? 13.229 -3.431 -1.964 1.00 97.62 111 LEU A O 1
ATOM 808 N N . THR A 1 112 ? 14.508 -2.230 -3.370 1.00 97.88 112 THR A N 1
ATOM 809 C CA . THR A 1 112 ? 15.729 -3.031 -3.218 1.00 97.88 112 THR A CA 1
ATOM 810 C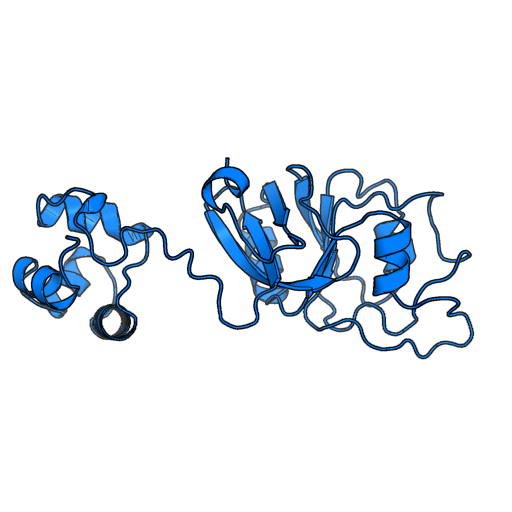 C . THR A 1 112 ? 16.694 -2.483 -2.173 1.00 97.88 112 THR A C 1
ATOM 812 O O . THR A 1 112 ? 17.568 -3.226 -1.737 1.00 97.88 112 THR A O 1
ATOM 815 N N . ASP A 1 113 ? 16.510 -1.251 -1.699 1.00 97.75 113 ASP A N 1
ATOM 816 C CA . ASP A 1 113 ? 17.323 -0.668 -0.634 1.00 97.75 113 ASP A CA 1
ATOM 817 C C . ASP A 1 113 ? 17.212 -1.501 0.668 1.00 97.75 113 ASP A C 1
ATOM 819 O O . ASP A 1 113 ? 16.118 -1.636 1.236 1.00 97.75 113 ASP A O 1
ATOM 823 N N . PRO A 1 114 ? 18.336 -2.048 1.184 1.00 96.19 114 PRO A N 1
ATOM 824 C CA . PRO A 1 114 ? 18.372 -2.828 2.421 1.00 96.19 114 PRO A CA 1
ATOM 825 C C . PRO A 1 114 ? 17.792 -2.122 3.653 1.00 96.19 114 PRO A C 1
ATOM 827 O O . PRO A 1 114 ? 17.423 -2.802 4.613 1.00 96.19 114 PRO A O 1
ATOM 830 N N . SER A 1 115 ? 17.703 -0.788 3.655 1.00 95.00 115 SER A N 1
ATOM 831 C CA . SER A 1 115 ? 17.130 -0.010 4.757 1.00 95.00 115 SER A CA 1
ATOM 832 C C . SER A 1 115 ? 15.641 -0.300 4.994 1.00 95.00 115 SER A C 1
ATOM 834 O O . SER A 1 115 ? 15.179 -0.203 6.130 1.00 95.00 115 SER A O 1
ATOM 836 N N . PHE A 1 116 ? 14.915 -0.759 3.968 1.00 95.88 116 PHE A N 1
ATOM 837 C CA . PHE A 1 116 ? 13.500 -1.144 4.054 1.00 95.88 116 PHE A CA 1
ATOM 838 C C . PHE A 1 116 ? 13.285 -2.622 4.419 1.00 95.88 116 PHE A C 1
ATOM 840 O O . PHE A 1 116 ? 12.170 -3.151 4.315 1.00 95.88 116 PHE A O 1
ATOM 847 N N . ALA A 1 117 ? 14.336 -3.331 4.843 1.00 93.88 117 ALA A N 1
ATOM 848 C CA . ALA A 1 117 ? 14.227 -4.726 5.244 1.00 93.88 117 ALA A CA 1
ATOM 849 C C . ALA A 1 117 ? 13.204 -4.905 6.379 1.00 93.88 117 ALA A C 1
ATOM 851 O O . ALA A 1 117 ? 13.348 -4.364 7.471 1.00 93.88 117 ALA A O 1
ATOM 852 N N . GLY A 1 118 ? 12.175 -5.722 6.133 1.00 92.19 118 GLY A N 1
ATOM 853 C CA . GLY A 1 118 ? 11.116 -5.963 7.123 1.00 92.19 118 GLY A CA 1
ATOM 854 C C . GLY A 1 118 ? 10.004 -4.912 7.146 1.00 92.19 118 GLY A C 1
ATOM 855 O O . GLY A 1 118 ? 9.161 -4.972 8.038 1.00 92.19 118 GLY A O 1
ATOM 856 N N . GLN A 1 119 ? 9.971 -4.000 6.171 1.00 97.88 119 GLN A N 1
ATOM 857 C CA . GLN A 1 119 ? 8.940 -2.969 6.059 1.00 97.88 119 GLN A CA 1
ATOM 858 C C . GLN A 1 119 ? 8.014 -3.196 4.861 1.00 97.88 119 GLN A C 1
ATOM 860 O O . GLN A 1 119 ? 8.414 -3.750 3.836 1.00 97.88 119 GLN A O 1
ATOM 865 N N . ILE A 1 120 ? 6.767 -2.744 4.978 1.00 98.50 120 ILE A N 1
ATOM 866 C CA . ILE A 1 120 ? 5.841 -2.576 3.853 1.00 98.50 120 ILE A CA 1
ATOM 867 C C . ILE A 1 120 ? 5.880 -1.101 3.457 1.00 98.50 120 ILE A C 1
ATOM 869 O O . ILE A 1 120 ? 5.651 -0.229 4.296 1.00 98.50 120 ILE A O 1
ATOM 873 N N . ILE A 1 121 ? 6.156 -0.819 2.184 1.00 98.50 121 ILE A N 1
ATOM 874 C CA . ILE A 1 121 ? 6.344 0.553 1.708 1.00 98.50 121 ILE A CA 1
ATOM 875 C C . ILE A 1 121 ? 5.048 1.079 1.105 1.00 98.50 121 ILE A C 1
ATOM 877 O O . ILE A 1 121 ? 4.517 0.507 0.153 1.00 98.50 121 ILE A O 1
ATOM 881 N N . THR A 1 122 ? 4.579 2.217 1.612 1.00 98.62 122 THR A N 1
ATOM 882 C CA . THR A 1 122 ? 3.502 2.998 0.996 1.00 98.62 122 THR A CA 1
ATOM 883 C C . THR A 1 122 ? 4.064 4.185 0.230 1.00 98.62 122 THR A C 1
ATOM 885 O O . THR A 1 122 ? 4.621 5.104 0.826 1.00 98.62 122 THR A O 1
ATOM 888 N N . PHE A 1 123 ? 3.887 4.226 -1.088 1.00 98.62 123 PHE A N 1
ATOM 889 C CA . PHE A 1 123 ? 4.261 5.418 -1.851 1.00 98.62 123 PHE A CA 1
ATOM 890 C C . PHE A 1 123 ? 3.155 6.467 -1.807 1.00 98.62 123 PHE A C 1
ATOM 892 O O . PHE A 1 123 ? 1.981 6.181 -2.060 1.00 98.62 123 PHE A O 1
ATOM 899 N N . THR A 1 124 ? 3.534 7.717 -1.540 1.00 97.81 124 THR A N 1
ATOM 900 C CA . THR A 1 124 ? 2.585 8.834 -1.625 1.00 97.81 124 THR A CA 1
ATOM 901 C C . THR A 1 124 ? 2.265 9.200 -3.070 1.00 97.81 124 THR A C 1
ATOM 903 O O . THR A 1 124 ? 1.184 9.718 -3.341 1.00 97.81 124 THR A O 1
ATOM 906 N N . PHE A 1 125 ? 3.194 8.963 -4.004 1.00 98.06 125 PHE A N 1
ATOM 907 C CA . PHE A 1 125 ? 2.925 9.167 -5.423 1.00 98.06 125 PHE A CA 1
ATOM 908 C C . PHE A 1 125 ? 2.008 8.047 -5.946 1.00 98.06 125 PHE A C 1
ATOM 910 O O . PHE A 1 125 ? 2.324 6.873 -5.763 1.00 98.06 125 PHE A O 1
ATOM 917 N N . PRO A 1 126 ? 0.866 8.373 -6.580 1.00 95.94 126 PRO A N 1
ATOM 918 C CA . PRO A 1 126 ? -0.156 7.376 -6.892 1.00 95.94 126 PRO A CA 1
ATOM 919 C C . PRO A 1 126 ? 0.247 6.378 -7.987 1.00 95.94 126 PRO A C 1
ATOM 921 O O . PRO A 1 126 ? -0.122 5.209 -7.893 1.00 95.94 126 PRO A O 1
ATOM 924 N N . HIS A 1 127 ? 0.983 6.821 -9.013 1.00 97.25 127 HIS A N 1
ATOM 925 C CA . HIS A 1 127 ? 1.292 6.030 -10.211 1.00 97.25 127 HIS A CA 1
ATOM 926 C C . HIS A 1 127 ? 2.671 5.367 -10.126 1.00 97.25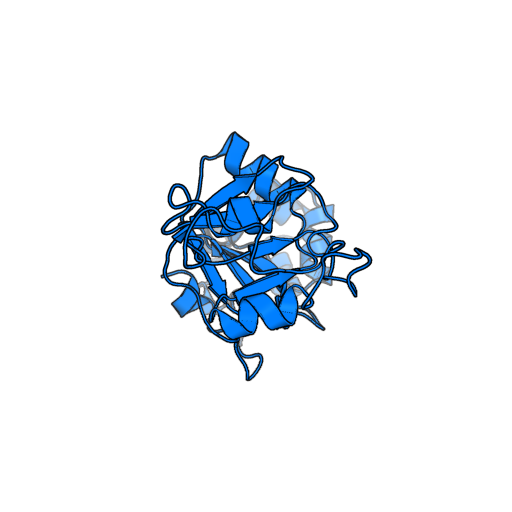 127 HIS A C 1
ATOM 928 O O . HIS A 1 127 ? 3.634 5.818 -10.743 1.00 97.25 127 HIS A O 1
ATOM 934 N N . ILE A 1 128 ? 2.763 4.282 -9.363 1.00 98.31 128 ILE A N 1
ATOM 935 C CA . ILE A 1 128 ? 3.980 3.469 -9.253 1.00 98.31 128 ILE A CA 1
ATOM 936 C C . ILE A 1 128 ? 3.963 2.361 -10.315 1.00 98.31 128 ILE A C 1
ATOM 938 O O . ILE A 1 128 ? 2.938 1.717 -10.524 1.00 98.31 128 ILE A O 1
ATOM 942 N N . GLY A 1 129 ? 5.097 2.145 -10.994 1.00 97.50 129 GLY A N 1
ATOM 943 C CA . GLY A 1 129 ? 5.238 1.147 -12.068 1.00 97.50 129 GLY A CA 1
ATOM 944 C C . GLY A 1 129 ? 5.243 1.705 -13.496 1.00 97.50 129 GLY A C 1
ATOM 945 O O . GLY A 1 129 ? 5.432 0.947 -14.444 1.00 97.50 129 GLY A O 1
ATOM 946 N N . ASN A 1 130 ? 5.085 3.020 -13.667 1.00 97.19 130 ASN A N 1
ATOM 947 C CA . ASN A 1 130 ? 5.006 3.690 -14.973 1.00 97.19 130 ASN A CA 1
ATOM 948 C C . ASN A 1 130 ? 6.255 3.522 -15.865 1.00 97.19 130 ASN A C 1
ATOM 950 O O . ASN A 1 130 ? 6.139 3.600 -17.089 1.00 97.19 130 ASN A O 1
ATOM 954 N N . VAL A 1 131 ? 7.434 3.280 -15.284 1.00 97.88 131 VAL A N 1
ATOM 955 C CA . VAL A 1 131 ? 8.684 3.020 -16.022 1.00 97.88 131 VAL A CA 1
ATOM 956 C C . VAL A 1 131 ? 9.081 1.541 -16.039 1.00 97.88 131 VAL A C 1
ATOM 958 O O . VAL A 1 131 ? 10.148 1.200 -16.538 1.00 97.88 131 VAL A O 1
ATOM 961 N N . GLY A 1 132 ? 8.209 0.655 -15.552 1.00 97.69 132 GLY A N 1
ATOM 962 C CA . GLY A 1 132 ? 8.439 -0.786 -15.515 1.00 97.69 132 GLY A CA 1
ATOM 963 C C . GLY A 1 132 ? 9.515 -1.192 -14.522 1.00 97.69 132 GLY A C 1
ATOM 964 O O . GLY A 1 132 ? 9.647 -0.604 -13.452 1.00 97.69 132 GLY A O 1
ATOM 965 N N . ALA A 1 133 ? 10.247 -2.235 -14.866 1.00 97.62 133 ALA A N 1
ATOM 966 C CA . ALA A 1 133 ? 11.331 -2.770 -14.073 1.00 97.62 133 ALA A CA 1
ATOM 967 C C . ALA A 1 133 ? 12.471 -3.228 -14.983 1.00 97.62 133 ALA A C 1
ATOM 969 O O . ALA A 1 133 ? 12.222 -3.713 -16.093 1.00 97.62 133 ALA A O 1
ATOM 970 N N . ASN A 1 134 ? 13.702 -3.075 -14.506 1.00 97.31 134 ASN A N 1
ATOM 971 C CA . ASN A 1 134 ? 14.922 -3.558 -15.141 1.00 97.31 134 ASN A CA 1
ATOM 972 C C . ASN A 1 134 ? 15.926 -4.075 -14.092 1.00 97.31 134 ASN A C 1
ATOM 974 O O . ASN A 1 134 ? 15.647 -4.038 -12.892 1.00 97.31 134 ASN A O 1
ATOM 978 N N . ASP A 1 135 ? 17.057 -4.604 -14.565 1.00 95.12 135 ASP A N 1
ATOM 979 C CA . ASP A 1 135 ? 18.109 -5.193 -13.723 1.00 95.12 135 ASP A CA 1
ATOM 980 C C . ASP A 1 135 ? 19.228 -4.185 -13.360 1.00 95.12 135 ASP A C 1
ATOM 982 O O . ASP A 1 135 ? 20.177 -4.549 -12.670 1.00 95.12 135 ASP A O 1
ATOM 986 N N . GLU A 1 136 ? 19.143 -2.934 -13.829 1.00 95.62 136 GLU A N 1
ATOM 987 C CA . GLU A 1 136 ? 20.131 -1.871 -13.57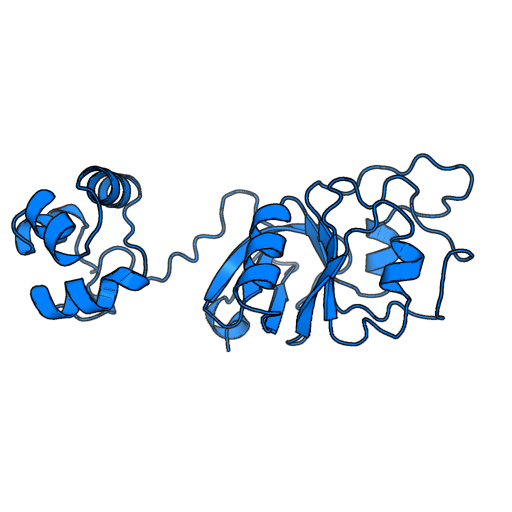9 1.00 95.62 136 GLU A CA 1
ATOM 988 C C . GLU A 1 136 ? 19.745 -0.977 -12.389 1.00 95.62 136 GLU A C 1
ATOM 990 O O . GLU A 1 136 ? 20.623 -0.513 -11.668 1.00 95.62 136 GLU A O 1
ATOM 995 N N . ASP A 1 137 ? 18.447 -0.755 -12.163 1.00 96.38 137 ASP A N 1
ATOM 996 C CA . ASP A 1 137 ? 17.910 0.136 -11.122 1.00 96.38 137 ASP A CA 1
ATOM 997 C C . ASP A 1 137 ? 17.715 -0.607 -9.780 1.00 96.38 137 ASP A C 1
ATOM 999 O O . ASP A 1 137 ? 16.649 -0.565 -9.160 1.00 96.38 137 ASP A O 1
ATOM 1003 N N . LEU A 1 138 ? 18.740 -1.354 -9.352 1.00 96.12 138 LEU A N 1
ATOM 1004 C CA . LEU A 1 138 ? 18.732 -2.171 -8.134 1.00 96.12 138 LEU A CA 1
ATOM 1005 C C . LEU A 1 138 ? 19.826 -1.712 -7.156 1.00 96.12 138 LEU A C 1
ATOM 1007 O O . LEU A 1 138 ? 21.011 -1.781 -7.472 1.00 96.12 138 LEU A O 1
ATOM 1011 N N . GLU A 1 139 ? 19.444 -1.341 -5.933 1.00 96.00 139 GLU A N 1
ATOM 1012 C CA . GLU A 1 139 ? 20.379 -1.018 -4.837 1.00 96.00 139 GLU A CA 1
ATOM 1013 C C . GLU A 1 139 ? 20.893 -2.279 -4.120 1.00 96.00 139 GLU A C 1
ATOM 1015 O O . GLU A 1 139 ? 21.923 -2.270 -3.443 1.00 96.00 139 GLU A O 1
ATOM 1020 N N . ALA A 1 140 ? 20.192 -3.402 -4.293 1.00 94.00 140 ALA A N 1
ATOM 1021 C CA . ALA A 1 140 ? 20.619 -4.717 -3.836 1.00 94.00 140 ALA A CA 1
ATOM 1022 C C . ALA A 1 140 ? 20.114 -5.829 -4.764 1.00 94.00 140 ALA A C 1
ATOM 1024 O O . ALA A 1 140 ? 19.193 -5.657 -5.558 1.00 94.00 140 ALA A O 1
ATOM 1025 N N . THR A 1 141 ? 20.688 -7.024 -4.619 1.00 87.88 141 THR A N 1
ATOM 1026 C CA . THR A 1 141 ? 20.369 -8.202 -5.447 1.00 87.88 141 THR A CA 1
ATOM 1027 C C . THR A 1 141 ? 18.952 -8.752 -5.253 1.00 87.88 141 THR A C 1
ATOM 1029 O O . THR A 1 141 ? 18.506 -9.594 -6.034 1.00 87.88 141 THR A O 1
ATOM 1032 N N . SER A 1 142 ? 18.231 -8.306 -4.224 1.00 90.81 142 SER A N 1
ATOM 1033 C CA . SER A 1 142 ? 16.864 -8.729 -3.922 1.00 90.81 142 SER A CA 1
ATOM 1034 C C . SER A 1 142 ? 16.034 -7.572 -3.385 1.00 90.81 142 SER A C 1
ATOM 1036 O O . SER A 1 142 ? 16.566 -6.699 -2.706 1.00 90.81 142 SER A O 1
ATOM 1038 N N . ILE A 1 143 ? 14.718 -7.631 -3.598 1.00 95.50 143 ILE A N 1
ATOM 1039 C CA . ILE A 1 143 ? 13.768 -6.742 -2.923 1.00 95.50 143 ILE A CA 1
ATOM 1040 C C . ILE A 1 143 ? 13.890 -6.938 -1.406 1.00 95.50 143 ILE A C 1
ATOM 1042 O O . ILE A 1 143 ? 13.734 -8.054 -0.905 1.00 95.50 143 ILE A O 1
ATOM 1046 N N . ALA A 1 144 ? 14.183 -5.854 -0.689 1.00 95.56 144 ALA A N 1
ATOM 1047 C CA . ALA A 1 144 ? 14.292 -5.838 0.767 1.00 95.56 144 ALA A CA 1
ATOM 1048 C C . ALA A 1 144 ? 12.918 -5.651 1.433 1.00 95.56 144 ALA A C 1
ATOM 1050 O O . ALA A 1 144 ? 12.641 -6.237 2.488 1.00 95.56 144 ALA A O 1
ATOM 1051 N N . ALA A 1 145 ? 12.045 -4.873 0.787 1.00 96.88 145 ALA A N 1
ATOM 1052 C CA . ALA A 1 145 ? 10.686 -4.619 1.239 1.00 96.88 145 ALA A CA 1
ATOM 1053 C C . ALA A 1 145 ? 9.834 -5.902 1.292 1.00 96.88 145 ALA A C 1
ATOM 1055 O O . ALA A 1 145 ? 9.968 -6.824 0.486 1.00 96.88 145 ALA A O 1
ATOM 1056 N N . ARG A 1 146 ? 8.904 -5.952 2.245 1.00 97.25 146 ARG A N 1
ATOM 1057 C CA . ARG A 1 146 ? 7.965 -7.066 2.461 1.00 97.25 146 ARG A CA 1
ATOM 1058 C C . ARG A 1 146 ? 6.659 -6.927 1.692 1.00 97.25 146 ARG A C 1
ATOM 1060 O O . ARG A 1 146 ? 5.927 -7.909 1.579 1.00 97.25 146 ARG A O 1
ATOM 1067 N N . GLY A 1 147 ? 6.377 -5.739 1.175 1.00 98.00 147 GLY A N 1
ATOM 1068 C CA . GLY A 1 147 ? 5.206 -5.468 0.358 1.00 98.00 147 GLY A CA 1
ATOM 1069 C C . GLY A 1 147 ? 5.180 -4.031 -0.144 1.00 98.00 147 GLY A C 1
ATOM 1070 O O . GLY A 1 147 ? 5.930 -3.177 0.336 1.00 98.00 147 GLY A O 1
ATOM 1071 N N . LEU A 1 148 ? 4.298 -3.784 -1.107 1.00 98.56 148 LEU A N 1
ATOM 1072 C CA . LEU A 1 148 ? 4.142 -2.494 -1.772 1.00 98.56 148 LEU A CA 1
ATOM 1073 C C . LEU A 1 148 ? 2.684 -2.023 -1.720 1.00 98.56 148 LEU A C 1
ATOM 1075 O O . LEU A 1 148 ? 1.781 -2.762 -2.101 1.00 98.56 148 LEU A O 1
ATOM 1079 N N . VAL A 1 149 ? 2.459 -0.778 -1.304 1.00 98.69 149 VAL A N 1
ATOM 1080 C CA . VAL A 1 149 ? 1.140 -0.129 -1.266 1.00 98.69 149 VAL A CA 1
ATOM 1081 C C . VAL A 1 149 ? 1.138 1.066 -2.222 1.00 98.69 149 VAL A C 1
ATOM 1083 O O . VAL A 1 149 ? 1.982 1.962 -2.108 1.00 98.69 149 VAL A O 1
ATOM 1086 N N . THR A 1 150 ? 0.182 1.098 -3.153 1.00 98.56 150 THR A N 1
ATOM 1087 C CA . THR A 1 150 ? 0.052 2.149 -4.175 1.00 98.56 150 THR A CA 1
ATOM 1088 C C . THR A 1 150 ? -1.349 2.756 -4.206 1.00 98.56 150 THR A C 1
ATOM 1090 O O . THR A 1 150 ? -2.352 2.125 -3.863 1.00 98.56 150 THR A O 1
ATOM 1093 N N . GLY A 1 151 ? -1.422 4.016 -4.646 1.00 97.69 151 GLY A N 1
ATOM 1094 C CA . GLY A 1 151 ? -2.693 4.731 -4.779 1.00 97.69 151 GLY A CA 1
ATOM 1095 C C . GLY A 1 151 ? -3.492 4.336 -6.021 1.00 97.69 151 GLY A C 1
ATOM 1096 O O . GLY A 1 151 ? -4.717 4.409 -6.014 1.00 97.69 151 GLY A O 1
ATOM 1097 N N . GLN A 1 152 ? -2.814 3.922 -7.092 1.00 97.94 152 GLN A N 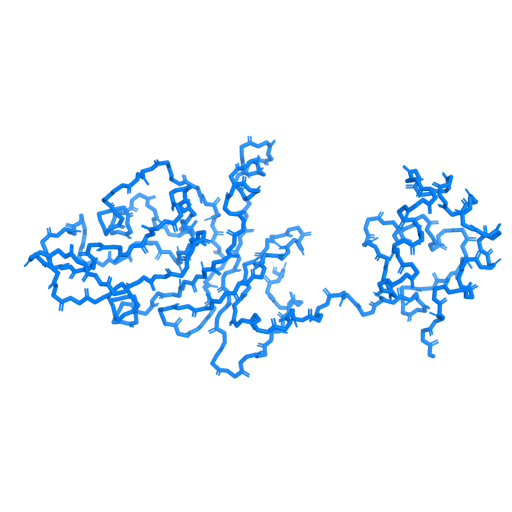1
ATOM 1098 C CA . GLN A 1 152 ? -3.420 3.509 -8.359 1.00 97.94 152 GLN A CA 1
ATOM 1099 C C . GLN A 1 152 ? -2.891 2.142 -8.786 1.00 97.94 152 GLN A C 1
ATOM 1101 O O . GLN A 1 152 ? -1.831 1.706 -8.327 1.00 97.94 152 GLN A O 1
ATOM 1106 N N . ASP A 1 153 ? -3.644 1.476 -9.658 1.00 97.31 153 ASP A N 1
ATOM 1107 C CA . ASP A 1 153 ? -3.215 0.216 -10.259 1.00 97.31 153 ASP A CA 1
ATOM 1108 C C . ASP A 1 153 ? -1.938 0.428 -11.088 1.00 97.31 153 ASP A C 1
ATOM 1110 O O . ASP A 1 153 ? -1.838 1.432 -11.807 1.00 97.31 153 ASP A O 1
ATOM 1114 N N . PRO A 1 154 ? -0.964 -0.498 -11.013 1.00 95.44 154 PRO A N 1
ATOM 1115 C CA . PRO A 1 154 ? 0.171 -0.491 -11.920 1.00 95.44 154 PRO A CA 1
ATOM 1116 C C . PRO A 1 154 ? -0.305 -0.531 -13.373 1.00 95.44 154 PRO A C 1
ATOM 1118 O O . PRO A 1 154 ? -1.167 -1.331 -13.739 1.00 95.44 154 PRO A O 1
ATOM 1121 N N . THR A 1 155 ? 0.263 0.333 -14.205 1.00 94.44 155 THR A N 1
ATOM 1122 C CA . THR A 1 155 ? -0.040 0.389 -15.638 1.00 94.44 155 THR A CA 1
ATOM 1123 C C . THR A 1 155 ? 1.005 -0.374 -16.442 1.00 94.44 155 THR A C 1
ATOM 1125 O O . THR A 1 155 ? 2.070 -0.727 -15.931 1.00 94.44 155 THR A O 1
ATOM 1128 N N . GLU A 1 156 ? 0.742 -0.562 -17.736 1.00 96.81 156 GLU A N 1
ATOM 1129 C CA . GLU A 1 156 ? 1.810 -0.932 -18.663 1.00 96.81 156 GLU A CA 1
ATOM 1130 C C . GLU A 1 156 ? 2.923 0.130 -18.642 1.00 96.81 156 GLU A C 1
ATOM 1132 O O . GLU A 1 156 ? 2.630 1.333 -18.547 1.00 96.81 156 GLU A O 1
ATOM 1137 N N . PRO A 1 157 ? 4.196 -0.292 -18.688 1.00 97.44 157 PRO A N 1
ATOM 1138 C CA . PRO A 1 157 ? 5.312 0.623 -18.581 1.00 97.44 157 PRO A CA 1
ATOM 1139 C C . PRO A 1 157 ? 5.562 1.351 -19.902 1.00 97.44 157 PRO A C 1
ATOM 1141 O O . PRO A 1 157 ? 5.416 0.791 -20.986 1.00 97.44 157 PRO A O 1
ATOM 1144 N N . SER A 1 158 ? 6.012 2.600 -19.810 1.00 97.69 158 SER A N 1
ATOM 1145 C CA . SER A 1 158 ? 6.414 3.410 -20.961 1.00 97.69 158 SER A CA 1
ATOM 1146 C C . SER A 1 158 ? 7.794 4.014 -20.719 1.00 97.69 158 SER A C 1
ATOM 1148 O O . SER A 1 158 ? 7.940 5.209 -20.456 1.00 97.69 158 SER A O 1
ATOM 1150 N N . ASN A 1 159 ? 8.826 3.176 -20.805 1.00 98.00 159 ASN A N 1
ATOM 1151 C CA . ASN A 1 159 ? 10.223 3.585 -20.703 1.00 98.00 159 ASN A CA 1
ATOM 1152 C C . ASN A 1 159 ? 11.094 2.677 -21.581 1.00 98.00 159 ASN A C 1
ATOM 1154 O O . ASN A 1 159 ? 10.897 1.467 -21.596 1.00 98.00 159 ASN A O 1
ATOM 1158 N N . TYR A 1 160 ? 12.066 3.250 -22.293 1.00 97.94 160 TYR A N 1
ATOM 1159 C CA . TYR A 1 160 ? 12.961 2.494 -23.176 1.00 97.94 160 TYR A CA 1
ATOM 1160 C C . TYR A 1 160 ? 13.847 1.478 -22.430 1.00 97.94 160 TYR A C 1
ATOM 1162 O O . TYR A 1 160 ? 14.328 0.535 -23.050 1.00 97.94 160 TYR A O 1
ATOM 1170 N N . ARG A 1 161 ? 14.064 1.670 -21.120 1.00 97.88 161 ARG A N 1
ATOM 1171 C CA . ARG A 1 161 ? 14.824 0.762 -20.245 1.00 97.88 161 ARG A CA 1
ATOM 1172 C C . ARG A 1 161 ? 13.974 -0.367 -19.663 1.00 97.88 161 ARG A C 1
ATOM 1174 O O . ARG A 1 161 ? 14.531 -1.279 -19.065 1.00 97.88 161 ARG A O 1
ATOM 1181 N N . ALA A 1 162 ? 12.646 -0.317 -19.788 1.00 97.62 162 ALA A N 1
ATOM 1182 C CA . ALA A 1 162 ? 11.770 -1.312 -19.177 1.00 97.62 162 ALA A CA 1
ATOM 1183 C C . ALA A 1 162 ? 11.964 -2.689 -19.832 1.00 97.62 162 ALA A C 1
ATOM 1185 O O . ALA A 1 162 ? 11.740 -2.846 -21.032 1.00 97.62 162 ALA A O 1
ATOM 1186 N N . THR A 1 163 ? 12.325 -3.699 -19.038 1.00 97.50 163 THR A N 1
ATOM 1187 C CA . THR A 1 163 ? 12.417 -5.100 -19.491 1.00 97.50 163 THR A CA 1
ATOM 1188 C C . THR A 1 163 ? 11.263 -5.958 -18.974 1.00 97.50 163 THR A C 1
ATOM 1190 O O . THR A 1 163 ? 11.006 -7.038 -19.501 1.00 97.50 163 THR A O 1
ATOM 1193 N N . SER A 1 164 ? 10.529 -5.474 -17.969 1.00 96.94 164 SER A N 1
ATOM 1194 C CA . SER A 1 164 ? 9.297 -6.078 -17.460 1.00 96.94 164 SER A CA 1
ATOM 1195 C C . SER A 1 164 ? 8.352 -5.017 -16.884 1.00 96.94 164 SER A C 1
ATOM 1197 O O . SER A 1 164 ? 8.763 -3.887 -16.615 1.00 96.94 164 SER A O 1
ATOM 1199 N N . ASN A 1 165 ? 7.077 -5.364 -16.694 1.00 97.69 165 ASN A N 1
ATOM 1200 C CA . ASN A 1 165 ? 6.156 -4.538 -15.910 1.00 97.69 165 ASN A CA 1
ATOM 1201 C C . ASN A 1 165 ? 6.316 -4.810 -14.401 1.00 97.69 165 ASN A C 1
ATOM 1203 O O . ASN A 1 165 ? 6.862 -5.837 -13.988 1.00 97.69 165 ASN A O 1
ATOM 1207 N N . LEU A 1 166 ? 5.832 -3.879 -13.572 1.00 98.06 166 LEU A N 1
ATOM 1208 C CA . LEU A 1 166 ? 5.995 -3.942 -12.116 1.00 98.06 166 LEU A CA 1
ATOM 1209 C C . LEU A 1 166 ? 5.367 -5.205 -11.502 1.00 98.06 166 LEU A C 1
ATOM 1211 O O . LEU A 1 166 ? 5.971 -5.835 -10.638 1.00 98.06 166 LEU A O 1
ATOM 1215 N N . ASP A 1 167 ? 4.177 -5.593 -11.965 1.00 98.12 167 ASP A N 1
ATOM 1216 C CA . ASP A 1 167 ? 3.463 -6.781 -11.483 1.00 98.12 167 ASP A CA 1
ATOM 1217 C C . ASP A 1 167 ? 4.276 -8.070 -11.704 1.00 98.12 167 ASP A C 1
ATOM 1219 O O . ASP A 1 167 ? 4.495 -8.850 -10.775 1.00 98.12 167 ASP A O 1
ATOM 1223 N N . SER A 1 168 ? 4.806 -8.260 -12.914 1.00 97.75 168 SER A N 1
ATOM 1224 C CA . SER A 1 168 ? 5.639 -9.418 -13.258 1.00 97.75 168 SER A CA 1
ATOM 1225 C C . SER A 1 168 ? 6.943 -9.440 -12.464 1.00 97.75 168 SER A C 1
ATOM 1227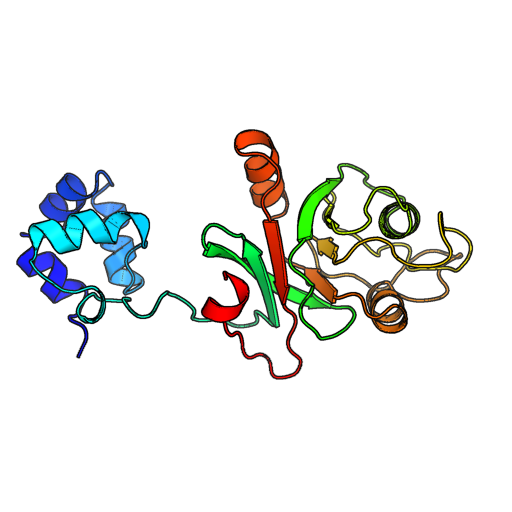 O O . SER A 1 168 ? 7.389 -10.504 -12.029 1.00 97.75 168 SER A O 1
ATOM 1229 N N . TRP A 1 169 ? 7.547 -8.272 -12.245 1.00 97.81 169 TRP A N 1
ATOM 1230 C CA . TRP A 1 169 ? 8.771 -8.153 -11.462 1.00 97.81 169 TRP A CA 1
ATOM 1231 C C . TRP A 1 169 ? 8.544 -8.531 -9.991 1.00 97.81 169 TRP A C 1
ATOM 1233 O O . TRP A 1 169 ? 9.263 -9.372 -9.452 1.00 97.81 169 TRP A O 1
ATOM 1243 N N . LEU A 1 170 ? 7.480 -8.031 -9.359 1.00 98.00 170 LEU A N 1
ATOM 1244 C CA . LEU A 1 170 ? 7.129 -8.416 -7.988 1.00 98.00 170 LEU A CA 1
ATOM 1245 C C . LEU A 1 170 ? 6.784 -9.908 -7.862 1.00 98.00 170 LEU A C 1
ATOM 1247 O O . LEU A 1 170 ? 7.207 -10.551 -6.900 1.00 98.00 170 LEU A O 1
ATOM 1251 N N . LYS A 1 171 ? 6.094 -10.491 -8.855 1.00 97.81 171 LYS A N 1
ATOM 1252 C CA . LYS A 1 171 ? 5.847 -11.945 -8.927 1.00 97.81 171 LYS A CA 1
ATOM 1253 C C . LYS A 1 171 ? 7.148 -12.742 -8.957 1.00 97.81 171 LYS A C 1
ATOM 1255 O O . LYS A 1 171 ? 7.298 -13.680 -8.176 1.00 97.81 171 LYS A O 1
ATOM 1260 N N . LYS A 1 172 ? 8.104 -12.349 -9.808 1.00 96.94 172 LYS A N 1
ATOM 1261 C CA . LYS A 1 172 ? 9.434 -12.982 -9.912 1.00 96.94 172 LYS A CA 1
ATOM 1262 C C . LYS A 1 172 ? 10.179 -12.970 -8.573 1.00 96.94 172 LYS A C 1
ATOM 1264 O O . LYS A 1 172 ? 10.867 -13.936 -8.256 1.00 96.94 172 LYS A O 1
ATOM 1269 N N . HIS A 1 173 ? 10.020 -11.905 -7.789 1.00 95.94 173 HIS A N 1
ATOM 1270 C CA . HIS A 1 173 ? 10.660 -11.742 -6.482 1.00 95.94 173 HIS A CA 1
ATOM 1271 C C . HIS A 1 173 ? 9.813 -12.229 -5.295 1.00 95.94 173 HIS A C 1
ATOM 1273 O O . HIS A 1 173 ? 10.249 -12.108 -4.152 1.00 95.94 173 HIS A O 1
ATOM 1279 N N . ASN A 1 174 ? 8.643 -12.822 -5.548 1.00 96.88 174 ASN A N 1
ATOM 1280 C CA . ASN A 1 174 ? 7.721 -13.311 -4.525 1.00 96.88 174 ASN A CA 1
ATOM 1281 C C . ASN A 1 174 ? 7.293 -12.229 -3.508 1.00 96.88 174 ASN A C 1
ATOM 1283 O O . ASN A 1 174 ? 7.229 -12.485 -2.303 1.00 96.88 174 ASN A O 1
ATOM 1287 N N . VAL A 1 175 ? 7.023 -11.012 -3.992 1.00 97.69 175 VAL A N 1
ATOM 1288 C CA . VAL A 1 175 ? 6.594 -9.872 -3.168 1.00 97.69 175 VAL A CA 1
ATOM 1289 C C . VAL A 1 175 ? 5.150 -9.491 -3.503 1.00 97.69 175 VAL A C 1
ATOM 1291 O O . VAL A 1 175 ? 4.837 -9.281 -4.678 1.00 97.69 175 VAL A O 1
ATOM 1294 N N . PRO A 1 176 ? 4.256 -9.404 -2.505 1.00 98.25 176 PRO A N 1
ATOM 1295 C CA . PRO A 1 176 ? 2.874 -9.003 -2.724 1.00 98.25 176 PRO A CA 1
ATOM 1296 C C . PRO A 1 176 ? 2.717 -7.471 -2.728 1.00 98.25 176 PRO A C 1
ATOM 1298 O O . PRO A 1 176 ? 3.429 -6.746 -2.026 1.00 98.25 176 PRO A O 1
ATOM 1301 N N . GLY A 1 177 ? 1.758 -6.974 -3.505 1.00 98.31 177 GLY A N 1
ATOM 1302 C CA . GLY A 1 177 ? 1.392 -5.562 -3.582 1.00 98.31 177 GLY A CA 1
ATOM 1303 C C . GLY A 1 177 ? -0.118 -5.340 -3.497 1.00 98.31 177 GLY A C 1
ATOM 1304 O O . GLY A 1 177 ? -0.906 -6.234 -3.803 1.00 98.31 177 GLY A O 1
ATOM 1305 N N . ILE A 1 178 ? -0.522 -4.140 -3.078 1.00 98.69 178 ILE A N 1
ATOM 1306 C CA . ILE A 1 178 ? -1.918 -3.691 -3.010 1.00 98.69 178 ILE A CA 1
ATOM 1307 C C . ILE A 1 178 ? -2.064 -2.299 -3.629 1.00 98.69 178 ILE A C 1
ATOM 1309 O O . ILE A 1 178 ? -1.343 -1.365 -3.280 1.00 98.69 178 ILE A O 1
ATOM 1313 N N . ALA A 1 179 ? -3.006 -2.170 -4.556 1.00 98.44 179 ALA A N 1
ATOM 1314 C CA . ALA A 1 179 ? -3.320 -0.943 -5.271 1.00 98.44 179 ALA A CA 1
ATOM 1315 C C . ALA A 1 179 ? -4.724 -0.429 -4.937 1.00 98.44 179 ALA A C 1
ATOM 1317 O O . ALA A 1 179 ? -5.588 -1.170 -4.460 1.00 98.44 179 ALA A O 1
ATOM 1318 N N . GLY A 1 180 ? -4.967 0.852 -5.223 1.00 97.12 180 GLY A N 1
ATOM 1319 C CA . GLY A 1 180 ? -6.261 1.494 -4.980 1.00 97.12 180 GLY A CA 1
ATOM 1320 C C . GLY A 1 180 ? -6.509 1.843 -3.512 1.00 97.12 180 GLY A C 1
ATOM 1321 O O . GLY A 1 180 ? -7.657 2.056 -3.128 1.00 97.12 180 GLY A O 1
ATOM 1322 N N . VAL A 1 181 ? -5.450 1.896 -2.702 1.00 96.81 181 VAL A N 1
ATOM 1323 C CA . VAL A 1 181 ? -5.511 2.324 -1.301 1.00 96.81 181 VAL A CA 1
ATOM 1324 C C . VAL A 1 181 ? -5.465 3.849 -1.239 1.00 96.81 181 VAL A C 1
ATOM 1326 O O . VAL A 1 181 ? -4.731 4.485 -1.994 1.00 96.81 181 VAL A O 1
ATOM 1329 N N . ASP A 1 182 ? -6.198 4.461 -0.305 1.00 96.31 182 ASP A N 1
ATOM 1330 C CA . ASP A 1 182 ? -5.994 5.873 0.035 1.00 96.31 182 ASP A CA 1
ATOM 1331 C C . ASP A 1 182 ? -4.646 6.036 0.759 1.00 96.31 182 ASP A C 1
ATOM 1333 O O . ASP A 1 182 ? -4.553 6.061 1.990 1.00 96.31 182 ASP A O 1
ATOM 1337 N N . THR A 1 183 ? -3.567 6.114 -0.023 1.00 97.06 183 THR A N 1
ATOM 1338 C CA . THR A 1 183 ? -2.205 6.234 0.505 1.00 97.06 183 THR A CA 1
ATOM 1339 C C . THR A 1 183 ? -2.014 7.527 1.285 1.00 97.06 183 THR A C 1
ATOM 1341 O O . THR A 1 183 ? -1.198 7.565 2.200 1.00 97.06 183 THR A O 1
ATOM 1344 N N . ARG A 1 184 ? -2.813 8.570 1.020 1.00 95.38 184 ARG A N 1
ATOM 1345 C CA . ARG A 1 184 ? -2.785 9.809 1.801 1.00 95.38 184 ARG A CA 1
ATOM 1346 C C . ARG A 1 184 ? -3.344 9.594 3.204 1.00 95.38 184 ARG A C 1
ATOM 1348 O O . ARG A 1 184 ? -2.742 10.092 4.156 1.00 95.38 184 ARG A O 1
ATOM 1355 N N . ALA A 1 185 ? -4.441 8.852 3.349 1.00 93.50 185 ALA A N 1
ATOM 1356 C CA . ALA A 1 185 ? -4.964 8.466 4.659 1.00 93.50 185 ALA A CA 1
ATOM 1357 C C . ALA A 1 185 ? -3.948 7.619 5.443 1.00 93.50 185 ALA A C 1
ATOM 1359 O O . ALA A 1 185 ? -3.711 7.888 6.622 1.00 93.50 185 ALA A O 1
ATOM 1360 N N . VAL A 1 186 ? -3.285 6.666 4.777 1.00 95.81 186 VAL A N 1
ATOM 1361 C CA . VAL A 1 186 ? -2.202 5.865 5.376 1.00 95.81 186 VAL A CA 1
ATOM 1362 C C . VAL A 1 186 ? -1.049 6.758 5.849 1.00 95.81 186 VAL A C 1
ATOM 1364 O O . VAL A 1 186 ? -0.623 6.663 6.998 1.00 95.81 186 VAL A O 1
ATOM 1367 N N . THR A 1 187 ? -0.570 7.678 5.010 1.00 96.06 187 THR A N 1
ATOM 1368 C CA . THR A 1 187 ? 0.534 8.584 5.360 1.00 96.06 187 THR A CA 1
ATOM 1369 C C . THR A 1 187 ? 0.188 9.518 6.516 1.00 96.06 187 THR A C 1
ATOM 1371 O O . THR A 1 187 ? 1.001 9.683 7.423 1.00 96.06 187 THR A O 1
ATOM 1374 N N . LEU A 1 188 ? -1.007 10.122 6.518 1.00 94.31 188 LEU A N 1
ATOM 1375 C CA . LEU A 1 188 ? -1.456 10.976 7.625 1.00 94.31 188 LEU A CA 1
ATOM 1376 C C . LEU A 1 188 ? -1.498 10.193 8.936 1.00 94.31 188 LEU A C 1
ATOM 1378 O O . LEU A 1 188 ? -1.028 10.679 9.961 1.00 94.31 188 LEU A O 1
ATOM 1382 N N . ARG A 1 189 ? -1.988 8.953 8.880 1.00 93.88 189 ARG A N 1
ATOM 1383 C CA . ARG A 1 189 ? -2.028 8.063 10.033 1.00 93.88 189 ARG A CA 1
ATOM 1384 C C . ARG A 1 189 ? -0.630 7.762 10.577 1.00 93.88 189 ARG A C 1
ATOM 1386 O O . ARG A 1 189 ? -0.427 7.912 11.776 1.00 93.88 189 ARG A O 1
ATOM 1393 N N . ILE A 1 190 ? 0.321 7.377 9.722 1.00 95.31 190 ILE A N 1
ATOM 1394 C CA . ILE A 1 190 ? 1.705 7.089 10.146 1.00 95.31 190 ILE A CA 1
ATOM 1395 C C . ILE A 1 190 ? 2.360 8.340 10.741 1.00 95.31 190 ILE A C 1
ATOM 1397 O O . ILE A 1 190 ? 3.040 8.263 11.759 1.00 95.31 190 ILE A O 1
ATOM 1401 N N . ARG A 1 191 ? 2.135 9.510 10.131 1.00 93.81 191 ARG A N 1
ATOM 1402 C CA . ARG A 1 191 ? 2.662 10.787 10.626 1.00 93.81 191 ARG A CA 1
ATOM 1403 C C . ARG A 1 191 ? 2.139 11.125 12.025 1.00 93.81 191 ARG A C 1
ATOM 1405 O O . ARG A 1 191 ? 2.911 11.605 12.849 1.00 93.81 191 ARG A O 1
ATOM 1412 N N . ASP A 1 192 ? 0.849 10.907 12.272 1.00 91.69 192 ASP A N 1
ATOM 1413 C CA . ASP A 1 192 ? 0.190 11.349 13.505 1.00 91.69 192 ASP A CA 1
ATOM 1414 C C . ASP A 1 192 ? 0.298 10.315 14.641 1.00 91.69 192 ASP A C 1
ATOM 1416 O O . ASP A 1 192 ? 0.336 10.698 15.809 1.00 91.69 192 ASP A O 1
ATOM 1420 N N . LEU A 1 193 ? 0.358 9.018 14.316 1.00 92.94 193 LEU A N 1
ATOM 1421 C CA . LEU A 1 193 ? 0.317 7.914 15.289 1.00 92.94 193 LEU A CA 1
ATOM 1422 C C . LEU A 1 193 ? 1.604 7.072 15.343 1.00 92.94 193 LEU A C 1
ATOM 1424 O O . LEU A 1 193 ? 1.698 6.165 16.168 1.00 92.94 193 LEU A O 1
ATOM 1428 N N . GLY A 1 194 ? 2.588 7.358 14.488 1.00 93.00 194 GLY A N 1
ATOM 1429 C CA . GLY A 1 194 ? 3.773 6.520 14.301 1.00 93.00 194 GLY A CA 1
ATOM 1430 C C . GLY A 1 194 ? 3.529 5.343 13.349 1.00 93.00 194 GLY A C 1
ATOM 1431 O O . GLY A 1 194 ? 2.401 5.081 12.927 1.00 93.00 194 GLY A O 1
ATOM 1432 N N . ALA A 1 195 ? 4.607 4.644 12.987 1.00 93.25 195 ALA A N 1
ATOM 1433 C CA . ALA A 1 195 ? 4.569 3.505 12.072 1.00 93.25 195 ALA A CA 1
ATOM 1434 C C . ALA A 1 195 ? 3.909 2.283 12.744 1.00 93.25 195 ALA A C 1
ATOM 1436 O O . ALA A 1 195 ? 4.447 1.763 13.724 1.00 93.25 195 ALA A O 1
ATOM 1437 N N . PRO A 1 196 ? 2.734 1.823 12.272 1.00 94.25 196 PRO A N 1
ATOM 1438 C CA . PRO A 1 196 ? 2.091 0.644 12.828 1.00 94.25 196 PRO A CA 1
ATOM 1439 C C . PRO A 1 196 ? 2.713 -0.629 12.248 1.00 94.25 196 PRO A C 1
ATOM 1441 O O . PRO A 1 196 ? 3.184 -0.646 11.111 1.00 94.25 196 PRO A O 1
ATOM 1444 N N . ASN A 1 197 ? 2.611 -1.731 12.986 1.00 95.69 197 ASN A N 1
ATOM 1445 C CA . ASN A 1 197 ? 2.761 -3.048 12.376 1.00 95.69 197 ASN A CA 1
ATOM 1446 C C . ASN A 1 197 ? 1.559 -3.336 11.472 1.00 95.69 197 ASN A C 1
ATOM 1448 O O . ASN A 1 197 ? 0.418 -2.993 11.805 1.00 95.69 197 ASN A O 1
ATOM 1452 N N . ALA A 1 198 ? 1.828 -3.972 10.340 1.00 96.62 198 ALA A N 1
ATOM 1453 C CA . ALA A 1 198 ? 0.839 -4.334 9.348 1.00 96.62 198 ALA A CA 1
ATOM 1454 C C . ALA A 1 198 ? 1.149 -5.681 8.692 1.00 96.62 198 ALA A C 1
ATOM 1456 O O . ALA A 1 198 ? 2.294 -6.145 8.639 1.00 96.62 198 ALA A O 1
ATOM 1457 N N . VAL A 1 199 ? 0.100 -6.2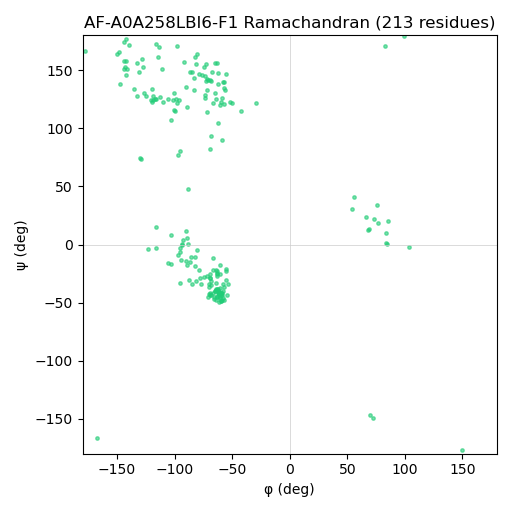74 8.140 1.00 97.38 199 VAL A N 1
ATOM 1458 C CA . VAL A 1 199 ? 0.149 -7.455 7.290 1.00 97.38 199 VAL A CA 1
ATOM 1459 C C . VAL A 1 199 ? -0.547 -7.121 5.976 1.00 97.38 199 VAL A C 1
ATOM 1461 O O . VAL A 1 199 ? -1.684 -6.653 5.962 1.00 97.38 199 VAL A O 1
ATOM 1464 N N . LEU A 1 200 ? 0.134 -7.366 4.860 1.00 97.81 200 LEU A N 1
ATOM 1465 C CA . LEU A 1 200 ? -0.443 -7.276 3.526 1.00 97.81 200 LEU A CA 1
ATOM 1466 C C . LEU A 1 200 ? -0.838 -8.678 3.070 1.00 97.81 200 LEU A C 1
ATOM 1468 O O . LEU A 1 200 ? 0.007 -9.569 3.001 1.00 97.81 200 LEU A O 1
ATOM 1472 N N . SER A 1 201 ? -2.113 -8.875 2.754 1.00 97.31 201 SER A N 1
ATOM 1473 C CA . SER A 1 201 ? -2.661 -10.149 2.299 1.00 97.31 201 SER A CA 1
ATOM 1474 C C . SER A 1 201 ? -3.234 -10.023 0.893 1.00 97.31 201 SER A C 1
ATOM 1476 O O . SER A 1 201 ? -4.106 -9.193 0.641 1.00 97.31 201 SER A O 1
ATOM 1478 N N . TYR A 1 202 ? -2.746 -10.869 -0.011 1.00 97.44 202 TYR A N 1
ATOM 1479 C CA . TYR A 1 202 ? -3.243 -11.063 -1.369 1.00 97.44 202 TYR A CA 1
ATOM 1480 C C . TYR A 1 202 ? -3.450 -12.568 -1.639 1.00 97.44 202 TYR A C 1
ATOM 1482 O O . TYR A 1 202 ? -2.638 -13.210 -2.316 1.00 97.44 202 TYR A O 1
ATOM 1490 N N . PRO A 1 203 ? -4.508 -13.175 -1.079 1.00 95.00 203 PRO A N 1
ATOM 1491 C CA . PRO A 1 203 ? -4.762 -14.606 -1.201 1.00 95.00 203 PRO A CA 1
ATOM 1492 C C . PRO A 1 203 ? -5.188 -14.982 -2.628 1.00 95.00 203 PRO A C 1
ATOM 1494 O O . PRO A 1 203 ? -5.945 -14.265 -3.279 1.00 95.00 203 PRO A O 1
ATOM 1497 N N . ALA A 1 204 ? -4.723 -16.134 -3.122 1.00 92.06 204 ALA A N 1
ATOM 1498 C CA . ALA A 1 204 ? -5.051 -16.612 -4.470 1.00 92.06 204 ALA A CA 1
ATOM 1499 C C . ALA A 1 204 ? -6.523 -17.038 -4.627 1.00 92.06 204 ALA A C 1
ATOM 1501 O O . ALA A 1 204 ? -7.062 -17.005 -5.730 1.00 92.06 204 ALA A O 1
ATOM 1502 N N . ASP A 1 205 ? -7.176 -17.437 -3.533 1.00 87.25 205 ASP A N 1
ATOM 1503 C CA . ASP A 1 205 ? -8.584 -17.842 -3.505 1.00 87.25 205 ASP A CA 1
ATOM 1504 C C . ASP A 1 205 ? -9.542 -16.690 -3.153 1.00 87.25 205 ASP A C 1
ATOM 1506 O O . ASP A 1 205 ? -10.755 -16.901 -3.089 1.00 87.25 205 ASP A O 1
ATOM 1510 N N . GLY A 1 206 ? -9.009 -15.481 -2.932 1.00 83.50 206 GLY A N 1
ATOM 1511 C CA . GLY A 1 206 ? -9.780 -14.287 -2.589 1.00 83.50 206 GLY A CA 1
ATOM 1512 C C . GLY A 1 206 ? -10.424 -14.319 -1.199 1.00 83.50 206 GLY A C 1
ATOM 1513 O O . GLY A 1 206 ? -11.305 -13.503 -0.936 1.00 83.50 206 GLY A O 1
ATOM 1514 N N . LYS A 1 207 ? -10.031 -15.249 -0.317 1.00 83.06 207 LYS A N 1
ATOM 1515 C CA . LYS A 1 207 ? -10.596 -15.372 1.033 1.00 83.06 207 LYS A CA 1
ATOM 1516 C C . LYS A 1 207 ? -9.676 -14.752 2.076 1.00 83.06 207 LYS A C 1
ATOM 1518 O O . LYS A 1 207 ? -8.495 -15.077 2.142 1.00 83.06 207 LYS A O 1
ATOM 1523 N N . PHE A 1 208 ? -10.240 -13.907 2.934 1.00 86.12 208 PHE A N 1
ATOM 1524 C CA . PHE A 1 208 ? -9.501 -13.205 3.982 1.00 86.12 208 PHE A CA 1
ATOM 1525 C C . PHE A 1 208 ? -9.877 -13.738 5.362 1.00 86.12 208 PHE A C 1
ATOM 1527 O O . PHE A 1 208 ? -11.036 -13.665 5.761 1.00 86.12 208 PHE A O 1
ATOM 1534 N N . ASP A 1 209 ? -8.887 -14.219 6.111 1.00 84.38 209 ASP A N 1
ATOM 1535 C CA . ASP A 1 209 ? -9.022 -14.472 7.547 1.00 84.38 209 ASP A CA 1
ATOM 1536 C C . ASP A 1 209 ? -8.506 -13.249 8.314 1.00 84.38 209 ASP A C 1
ATOM 1538 O O . ASP A 1 209 ? -7.354 -13.192 8.742 1.00 84.38 209 ASP A O 1
ATOM 1542 N N . LEU A 1 210 ? -9.343 -12.214 8.426 1.00 81.50 210 LEU A N 1
ATOM 1543 C CA . LEU A 1 210 ? -8.933 -10.954 9.055 1.00 81.50 210 LEU A CA 1
ATOM 1544 C C . LEU A 1 210 ? -8.575 -11.117 10.538 1.00 81.50 210 LEU A C 1
ATOM 1546 O O . LEU A 1 210 ? -7.753 -10.353 11.040 1.00 81.50 210 LEU A O 1
ATOM 1550 N N . ALA A 1 211 ? -9.143 -12.113 11.224 1.00 73.06 211 ALA A N 1
ATOM 1551 C CA . ALA A 1 211 ? -8.808 -12.400 12.615 1.00 73.06 211 ALA A CA 1
ATOM 1552 C C . ALA A 1 211 ? -7.376 -12.940 12.735 1.00 73.06 211 ALA A C 1
ATOM 1554 O O . ALA A 1 211 ? -6.624 -12.486 13.594 1.00 73.06 211 ALA A O 1
ATOM 1555 N N . ALA A 1 212 ? -6.972 -13.847 11.840 1.00 76.50 212 ALA A N 1
ATOM 1556 C CA . ALA A 1 212 ? -5.595 -14.333 11.782 1.00 76.50 212 ALA A CA 1
ATOM 1557 C C . ALA A 1 212 ? -4.597 -13.264 11.302 1.00 76.50 212 ALA A C 1
ATOM 1559 O O . ALA A 1 212 ? -3.430 -13.311 11.677 1.00 76.50 212 ALA A O 1
ATOM 1560 N N . LEU A 1 213 ? -5.037 -12.310 10.474 1.00 81.19 213 LEU A N 1
ATOM 1561 C CA . LEU A 1 213 ? -4.184 -11.238 9.941 1.00 81.19 213 LEU A CA 1
ATOM 1562 C C . LEU A 1 213 ? -3.934 -10.091 10.933 1.00 81.19 213 LEU A C 1
ATOM 1564 O O . LEU A 1 213 ? -2.966 -9.354 10.760 1.00 81.19 213 LEU A O 1
ATOM 1568 N N . ALA A 1 214 ? -4.802 -9.921 11.934 1.00 72.62 214 ALA A N 1
ATOM 1569 C CA . ALA A 1 214 ? -4.689 -8.883 12.961 1.00 72.62 214 ALA A CA 1
ATOM 1570 C C . ALA A 1 214 ? -4.001 -9.358 14.261 1.00 72.62 214 ALA A C 1
ATOM 1572 O O . ALA A 1 214 ? -3.781 -8.536 15.152 1.00 72.62 214 ALA A O 1
ATOM 1573 N N . ALA A 1 215 ? -3.702 -10.659 14.377 1.00 53.16 215 ALA A N 1
ATOM 1574 C CA . ALA A 1 215 ? -3.063 -11.295 15.536 1.00 53.16 215 ALA A CA 1
ATOM 1575 C C . ALA A 1 215 ? -1.528 -11.198 15.497 1.00 53.16 215 ALA A C 1
ATOM 1577 O O . ALA A 1 215 ? -0.934 -11.051 16.591 1.00 53.16 215 ALA A O 1
#

Secondary structure (DSSP, 8-state):
-PPPHHHHHHHTTSHHHHHHHHTS-HHHHHHHHHHT---GGGHHHHHHHH---GGGSTT-S-S----TT--EEEEETTS-EEEEEEEES-EEPPSEEEEEE--SS-HHHHHH-GGGTTEEEEESSS-TTTT-B-SSS-SSSS---SEEE-SSPPPPP--TT-SB-HHHHHHHTT-EEEES--HHHHHHHHHHH---EEEEEE-TT----HHHH--

Solvent-accessible surface area (backbone atoms only — not comparable to full-atom values): 11435 Å² total; per-residue (Å²): 127,54,42,51,51,68,61,52,30,58,73,51,67,28,53,64,45,44,12,64,72,64,74,48,54,47,67,57,46,51,48,26,55,76,69,53,40,61,67,71,92,45,44,67,59,50,29,72,75,66,74,50,54,66,75,43,36,41,43,47,65,66,91,70,75,71,53,93,82,44,39,17,38,41,26,26,63,86,65,52,72,48,58,18,37,46,41,35,18,68,40,65,38,66,85,18,42,38,49,71,41,82,58,78,63,62,64,53,32,56,35,9,27,68,88,35,53,56,21,28,43,30,30,61,42,37,73,52,29,47,52,24,36,59,90,78,58,53,68,39,101,50,71,26,34,47,28,43,37,24,33,32,68,68,48,82,47,74,41,95,73,39,77,40,37,39,47,62,50,28,36,76,69,67,27,32,28,33,16,53,30,66,35,64,62,53,46,54,46,32,72,76,73,45,66,47,46,27,23,46,37,19,44,86,85,61,66,80,62,62,70,74,55,40,108

Nearest PDB structures (foldseek):
  1m6v-assembly1_F  TM=9.704E-01  e=1.994E-19  Escherichia coli
  1jdb-assembly1_F  TM=9.765E-01  e=4.047E-19  Escherichia coli
  1c30-assembly1_B  TM=9.679E-01  e=1.062E-18  Escherichia coli
  1cs0-assembly1_F  TM=9.673E-01  e=1.208E-18  Escherichia coli
  1t36-assembly1_D  TM=9.713E-01  e=1.466E-18  Escherichia coli

Mean predicted aligned error: 11.32 Å

Sequence (215 aa):
MPISITDLLDRLGGTDAAATLTGVSPEAIRKWRSANAIPTRHWPAIMAATGLNIEDLPGAAMETDTPPGATAALVLADGTVFWGRGFGAHGTSKPSELCFSTGMTGYQETLTDPSFAGQIITFTFPHIGNVGANDEDLEATSIAARGLVTGQDPTEPSNYRATSNLDSWLKKHNVPGIAGVDTRAVTLRIRDLGAPNAVLSYPADGKFDLAALAA